Protein AF-A0A524L5R2-F1 (afdb_monomer)

pLDDT: mean 85.38, std 13.06, range [39.5, 97.31]

Solvent-accessible surface area (backbone atoms only — not comparable to full-atom values): 14788 Å² total; per-residue (Å²): 131,58,68,46,62,49,49,42,40,52,53,51,50,53,49,48,71,73,50,51,42,41,45,52,69,55,53,48,44,51,40,43,48,44,58,62,72,39,67,64,51,74,67,55,43,52,56,48,24,75,75,38,35,90,49,54,42,24,20,49,46,52,35,42,74,66,50,70,26,91,73,69,52,83,29,54,72,48,75,49,76,55,96,87,38,52,31,34,21,52,66,96,78,57,73,68,56,52,53,51,37,49,50,56,48,60,73,40,42,72,59,48,46,53,40,46,43,56,48,52,49,52,46,47,49,55,50,39,43,76,36,64,32,41,86,74,47,80,57,99,45,41,39,31,32,34,48,100,85,52,76,50,40,34,40,58,35,71,28,68,87,69,61,63,71,91,80,54,70,96,49,46,34,36,39,21,54,61,67,76,91,64,64,59,66,59,53,52,46,41,66,75,43,41,65,64,37,51,75,68,67,28,24,34,33,34,29,36,64,70,74,58,40,44,29,35,52,37,52,76,73,88,49,65,50,55,47,67,63,30,80,43,67,61,42,19,61,52,45,44,66,68,59,64,51,74,77,70,72,75,83,72,58,92,86,62,81,82,80,83,79,133

Structure (mmCIF, N/CA/C/O backbone):
data_AF-A0A524L5R2-F1
#
_entry.id   AF-A0A524L5R2-F1
#
loop_
_atom_site.group_PDB
_atom_site.id
_atom_site.type_symbol
_atom_site.label_atom_id
_atom_site.label_alt_id
_atom_site.label_comp_id
_atom_site.label_asym_id
_atom_site.label_entity_id
_atom_site.label_seq_id
_atom_site.pdbx_PDB_ins_code
_atom_site.Cartn_x
_atom_site.Cartn_y
_atom_site.Cartn_z
_atom_site.occupancy
_atom_site.B_iso_or_equiv
_atom_site.auth_seq_id
_atom_site.auth_comp_id
_atom_site.auth_asym_id
_atom_site.auth_atom_id
_atom_site.pdbx_PDB_model_num
ATOM 1 N N . MET A 1 1 ? -26.505 11.218 -2.043 1.00 67.12 1 MET A N 1
ATOM 2 C CA . MET A 1 1 ? -25.348 10.325 -1.892 1.00 67.12 1 MET A CA 1
ATOM 3 C C . MET A 1 1 ? -25.733 8.994 -2.515 1.00 67.12 1 MET A C 1
ATOM 5 O O . MET A 1 1 ? -26.755 8.458 -2.091 1.00 67.12 1 MET A O 1
ATOM 9 N N . PRO A 1 2 ? -25.013 8.544 -3.551 1.00 83.12 2 PRO A N 1
ATOM 10 C CA . PRO A 1 2 ? -25.204 7.255 -4.209 1.00 83.12 2 PRO A CA 1
ATOM 11 C C . PRO A 1 2 ? -25.188 6.073 -3.238 1.00 83.12 2 PRO A C 1
ATOM 13 O O . PRO A 1 2 ? -24.621 6.169 -2.143 1.00 83.12 2 PRO A O 1
ATOM 16 N N . GLU A 1 3 ? -25.798 4.960 -3.646 1.00 87.38 3 GLU A N 1
ATOM 17 C CA . GLU A 1 3 ? -26.006 3.794 -2.781 1.00 87.38 3 GLU A CA 1
ATOM 18 C C . GLU A 1 3 ? -24.676 3.172 -2.336 1.00 87.38 3 GLU A C 1
ATOM 20 O O . GLU A 1 3 ? -24.474 2.952 -1.143 1.00 87.38 3 GLU A O 1
ATOM 25 N N . ASN A 1 4 ? -23.706 2.998 -3.239 1.00 91.12 4 ASN A N 1
ATOM 26 C CA . ASN A 1 4 ? -22.433 2.375 -2.869 1.00 91.12 4 ASN A CA 1
ATOM 27 C C . ASN A 1 4 ? -21.571 3.290 -1.980 1.00 91.12 4 ASN A C 1
ATOM 29 O O . ASN A 1 4 ? -20.878 2.817 -1.077 1.00 91.12 4 ASN A O 1
ATOM 33 N N . ILE A 1 5 ? -21.663 4.616 -2.146 1.00 89.19 5 ILE A N 1
ATOM 34 C CA . ILE A 1 5 ? -21.015 5.573 -1.230 1.00 89.19 5 ILE A CA 1
ATOM 35 C C . ILE A 1 5 ? -21.653 5.488 0.167 1.00 89.19 5 ILE A C 1
ATOM 37 O O . ILE A 1 5 ? -20.962 5.597 1.186 1.00 89.19 5 ILE A O 1
ATOM 41 N N . LYS A 1 6 ? -22.969 5.251 0.243 1.00 89.31 6 LYS A N 1
ATOM 42 C CA . LYS A 1 6 ? -23.675 5.020 1.510 1.00 89.31 6 LYS A CA 1
ATOM 43 C C . LYS A 1 6 ? -23.236 3.719 2.173 1.00 89.31 6 LYS A C 1
ATOM 45 O O . LYS A 1 6 ? -22.962 3.740 3.370 1.00 89.31 6 LYS A O 1
ATOM 50 N N . MET A 1 7 ? -23.045 2.652 1.402 1.00 91.81 7 MET A N 1
ATOM 51 C CA . MET A 1 7 ? -22.487 1.398 1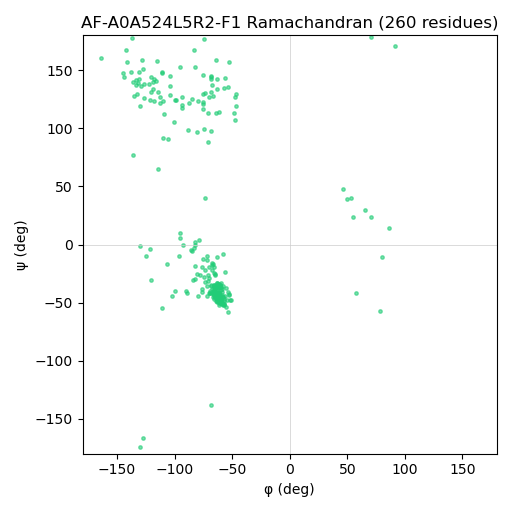.912 1.00 91.81 7 MET A CA 1
ATOM 52 C C . MET A 1 7 ? -21.068 1.573 2.468 1.00 91.81 7 MET A C 1
ATOM 54 O O . MET A 1 7 ? -20.770 1.048 3.540 1.00 91.81 7 MET A O 1
ATOM 58 N N . ILE A 1 8 ? -20.204 2.358 1.807 1.00 94.06 8 ILE A N 1
ATOM 59 C CA . ILE A 1 8 ? -18.874 2.702 2.346 1.00 94.06 8 ILE A CA 1
ATOM 60 C C . ILE A 1 8 ? -19.020 3.378 3.710 1.00 94.06 8 ILE A C 1
ATOM 62 O O . ILE A 1 8 ? -18.363 2.979 4.671 1.00 94.06 8 ILE A O 1
ATOM 66 N N . ARG A 1 9 ? -19.898 4.384 3.813 1.00 92.50 9 ARG A N 1
ATOM 67 C CA . ARG A 1 9 ? -20.154 5.085 5.076 1.00 92.50 9 ARG A CA 1
ATOM 68 C C . ARG A 1 9 ? -20.600 4.115 6.171 1.00 92.50 9 ARG A C 1
ATOM 70 O O . ARG A 1 9 ? -20.022 4.129 7.252 1.00 92.50 9 ARG A O 1
ATOM 77 N N . GLU A 1 10 ? -21.598 3.282 5.900 1.00 92.69 10 GLU A N 1
ATOM 78 C CA . GLU A 1 10 ? -22.141 2.316 6.864 1.00 92.69 10 GLU A CA 1
ATOM 79 C C . GLU A 1 10 ? -21.078 1.299 7.311 1.00 92.69 10 GLU A C 1
ATOM 81 O O . GLU A 1 10 ? -20.932 1.046 8.507 1.00 92.69 10 GLU A O 1
ATOM 86 N N . ALA A 1 11 ? -20.263 0.790 6.382 1.00 94.94 11 ALA A N 1
ATOM 87 C CA . ALA A 1 11 ? -19.172 -0.129 6.693 1.00 94.94 11 ALA A CA 1
ATOM 88 C C . ALA A 1 11 ? -18.079 0.518 7.562 1.00 94.94 11 ALA A C 1
ATOM 90 O O . ALA A 1 11 ? -17.535 -0.132 8.458 1.00 94.94 11 ALA A O 1
ATOM 91 N N . LEU A 1 12 ? -17.764 1.797 7.330 1.00 92.69 12 LEU A N 1
ATOM 92 C CA . LEU A 1 12 ? -16.818 2.542 8.162 1.00 92.69 12 LEU A CA 1
ATOM 93 C C . LEU A 1 12 ? -17.358 2.758 9.580 1.00 92.69 12 LEU A C 1
ATOM 95 O O . LEU A 1 12 ? -16.612 2.569 10.537 1.00 92.69 12 LEU A O 1
ATOM 99 N N . HIS A 1 13 ? -18.640 3.109 9.725 1.00 90.81 13 HIS A N 1
ATOM 100 C CA . HIS A 1 13 ? -19.282 3.244 11.040 1.00 90.81 13 HIS A CA 1
ATOM 101 C C . HIS A 1 13 ? -19.247 1.921 11.805 1.00 90.81 13 HIS A C 1
ATOM 103 O O . HIS A 1 13 ? -18.714 1.877 12.911 1.00 90.81 13 HIS A O 1
ATOM 109 N N . ALA A 1 14 ? -19.677 0.826 11.174 1.00 92.31 14 ALA A N 1
ATOM 110 C CA . ALA A 1 14 ? -19.655 -0.501 11.786 1.00 92.31 14 ALA A CA 1
ATOM 111 C C . ALA A 1 14 ? -18.239 -0.938 12.207 1.00 92.31 14 ALA A C 1
ATOM 113 O O . ALA A 1 14 ? -18.057 -1.547 13.262 1.00 92.31 14 ALA A O 1
ATOM 114 N N . LEU A 1 15 ? -17.216 -0.609 11.407 1.00 91.69 15 LEU A N 1
ATOM 115 C CA . LEU A 1 15 ? -15.825 -0.899 11.748 1.00 91.69 15 LEU A CA 1
ATOM 116 C C . LEU A 1 15 ? -15.376 -0.156 13.012 1.00 91.69 15 LEU A C 1
ATOM 118 O O . LEU A 1 15 ? -14.770 -0.758 13.901 1.00 91.69 15 LEU A O 1
ATOM 122 N N . ILE A 1 16 ? -15.637 1.150 13.078 1.00 87.69 16 ILE A N 1
ATOM 123 C CA . ILE A 1 16 ? -15.208 1.981 14.205 1.00 87.69 16 ILE A CA 1
ATOM 124 C C . ILE A 1 16 ? -15.987 1.620 15.474 1.00 87.69 16 ILE A C 1
ATOM 126 O O . ILE A 1 16 ? -15.370 1.476 16.528 1.00 87.69 16 ILE A O 1
ATOM 130 N N . GLU A 1 17 ? -17.296 1.385 15.375 1.00 85.88 17 GLU A N 1
ATOM 131 C CA . GLU A 1 17 ? -18.127 0.930 16.497 1.00 85.88 17 GLU A CA 1
ATOM 132 C C . GLU A 1 17 ? -17.685 -0.440 17.026 1.00 85.88 17 GLU A C 1
ATOM 134 O O . GLU A 1 17 ? -17.614 -0.641 18.238 1.00 85.88 17 GLU A O 1
ATOM 139 N N . GLY A 1 18 ? -17.340 -1.371 16.131 1.00 84.94 18 GLY A N 1
ATOM 140 C CA . GLY A 1 18 ? -16.920 -2.720 16.508 1.00 84.94 18 GLY A CA 1
ATOM 141 C C . GLY A 1 18 ? -15.512 -2.801 17.101 1.00 84.94 18 GLY A C 1
ATOM 142 O O . GLY A 1 18 ? -15.241 -3.705 17.890 1.00 84.94 18 GLY A O 1
ATOM 143 N N . ARG A 1 19 ? -14.604 -1.886 16.730 1.00 83.94 19 ARG A N 1
ATOM 144 C CA . ARG A 1 19 ? -13.207 -1.905 17.201 1.00 83.94 19 ARG A CA 1
ATOM 145 C C . ARG A 1 19 ? -12.942 -0.936 18.346 1.00 83.94 19 ARG A C 1
ATOM 147 O O . ARG A 1 19 ? -12.235 -1.327 19.264 1.00 83.94 19 ARG A O 1
ATOM 154 N N . ARG A 1 20 ? -13.516 0.278 18.328 1.00 83.25 20 ARG A N 1
ATOM 155 C CA . ARG A 1 20 ? -13.345 1.397 19.294 1.00 83.25 20 ARG A CA 1
ATOM 156 C C . ARG A 1 20 ? -11.906 1.908 19.498 1.00 83.25 20 ARG A C 1
ATOM 158 O O . ARG A 1 20 ? -11.689 3.120 19.531 1.00 83.25 20 ARG A O 1
ATOM 165 N N . ILE A 1 21 ? -10.940 0.997 19.581 1.00 89.56 21 ILE A N 1
ATOM 166 C CA . ILE A 1 21 ? -9.496 1.173 19.484 1.00 89.56 21 ILE A CA 1
ATOM 167 C C . ILE A 1 21 ? -9.008 0.304 18.318 1.00 89.56 21 ILE A C 1
ATOM 169 O O . ILE A 1 21 ? -9.236 -0.904 18.287 1.00 89.56 21 ILE A O 1
ATOM 173 N N . ILE A 1 22 ? -8.325 0.899 17.345 1.00 91.19 22 ILE A N 1
ATOM 174 C CA . ILE A 1 22 ? -7.873 0.193 16.139 1.00 91.19 22 ILE A CA 1
ATOM 175 C C . ILE A 1 22 ? -6.433 0.563 15.804 1.00 91.19 22 ILE A C 1
ATOM 177 O O . ILE A 1 22 ? -6.034 1.724 15.908 1.00 91.19 22 ILE A O 1
ATOM 181 N N . ALA A 1 23 ? -5.627 -0.414 15.386 1.00 91.31 23 ALA A N 1
ATOM 182 C CA . ALA A 1 23 ? -4.288 -0.115 14.897 1.00 91.31 23 ALA A CA 1
ATOM 183 C C . ALA A 1 23 ? -4.390 0.760 13.636 1.00 91.31 23 ALA A C 1
ATOM 185 O O . ALA A 1 23 ? -5.141 0.443 12.714 1.00 91.31 23 ALA A O 1
ATOM 186 N N . LYS A 1 24 ? -3.589 1.829 13.545 1.00 90.50 24 LYS A N 1
ATOM 187 C CA . LYS A 1 24 ? -3.601 2.761 12.401 1.00 90.50 24 LYS A CA 1
ATOM 188 C C . LYS A 1 24 ? -3.434 2.025 11.062 1.00 90.50 24 LYS A C 1
ATOM 190 O O . LYS A 1 24 ? -4.147 2.300 10.101 1.00 90.50 24 LYS A O 1
ATOM 195 N N . CYS A 1 25 ? -2.519 1.054 11.019 1.00 90.06 25 CYS A N 1
ATOM 196 C CA . CYS A 1 25 ? -2.301 0.216 9.838 1.00 90.06 25 CYS A CA 1
ATOM 197 C C . CYS A 1 25 ? -3.499 -0.691 9.515 1.00 90.06 25 CYS A C 1
ATOM 199 O O . CYS A 1 25 ? -3.837 -0.857 8.349 1.00 90.06 25 CYS A O 1
ATOM 201 N N . GLU A 1 26 ? -4.174 -1.242 10.526 1.00 92.88 26 GLU A N 1
ATOM 202 C CA . GLU A 1 26 ? -5.374 -2.055 10.320 1.00 92.88 26 GLU A CA 1
ATOM 203 C C . GLU A 1 26 ? -6.505 -1.219 9.719 1.00 92.88 26 GLU A C 1
ATOM 205 O O . GLU A 1 26 ? -7.111 -1.637 8.734 1.00 92.88 26 GLU A O 1
ATOM 210 N N . LEU A 1 27 ? -6.738 -0.021 10.261 1.00 93.44 27 LEU A N 1
ATOM 211 C CA . LEU A 1 27 ? -7.733 0.910 9.738 1.00 93.44 27 LEU A CA 1
ATOM 212 C C . LEU A 1 27 ? -7.506 1.194 8.248 1.00 93.44 27 LEU A C 1
ATOM 214 O O . LEU A 1 27 ? -8.441 1.086 7.458 1.00 93.44 27 LEU A O 1
ATOM 218 N N . LEU A 1 28 ? -6.262 1.493 7.860 1.00 94.31 28 LEU A N 1
ATOM 219 C CA . LEU A 1 28 ? -5.897 1.748 6.467 1.00 94.31 28 LEU A CA 1
ATOM 220 C C . LEU A 1 28 ? -6.294 0.579 5.554 1.00 94.31 28 LEU A C 1
ATOM 222 O O . LEU A 1 28 ? -7.015 0.777 4.579 1.00 94.31 28 LEU A O 1
ATOM 226 N N . HIS A 1 29 ? -5.869 -0.641 5.885 1.00 95.56 29 HIS A N 1
ATOM 227 C CA . HIS A 1 29 ? -6.135 -1.822 5.055 1.00 95.56 29 HIS A CA 1
ATOM 228 C C . HIS A 1 29 ? -7.625 -2.174 4.986 1.00 95.56 29 HIS A C 1
ATOM 230 O O . HIS A 1 29 ? -8.133 -2.593 3.943 1.00 95.56 29 HIS A O 1
ATOM 236 N N . ARG A 1 30 ? -8.363 -1.957 6.080 1.00 96.38 30 ARG A N 1
ATOM 237 C CA . ARG A 1 30 ? -9.816 -2.145 6.084 1.00 96.38 30 ARG A CA 1
ATOM 238 C C . ARG A 1 30 ? -10.531 -1.107 5.219 1.00 96.38 30 ARG A C 1
ATOM 240 O O . ARG A 1 30 ? -11.474 -1.475 4.528 1.00 96.38 30 ARG A O 1
ATOM 247 N N . ILE A 1 31 ? -10.056 0.138 5.165 1.00 96.00 31 ILE A N 1
ATOM 248 C CA . ILE A 1 31 ? -10.589 1.158 4.245 1.00 96.00 31 ILE A CA 1
ATOM 249 C C . ILE A 1 31 ? -10.356 0.757 2.786 1.00 96.00 31 ILE A C 1
ATOM 251 O O . ILE A 1 31 ? -11.290 0.819 1.990 1.00 96.00 31 ILE A O 1
ATOM 255 N N . TYR A 1 32 ? -9.153 0.292 2.428 1.00 97.25 32 TYR A N 1
ATOM 256 C CA . TYR A 1 32 ? -8.906 -0.230 1.078 1.00 97.25 32 TYR A CA 1
ATOM 257 C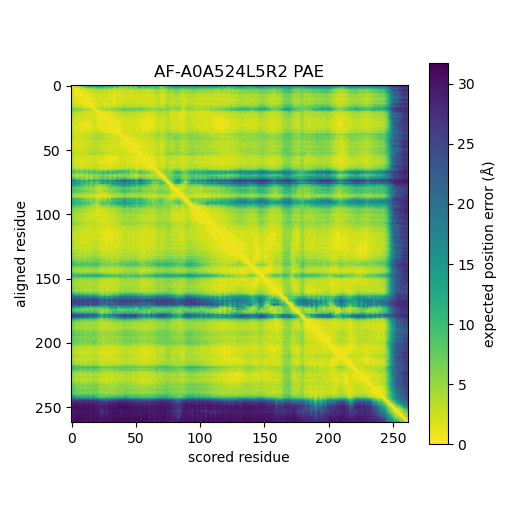 C . TYR A 1 32 ? -9.862 -1.369 0.722 1.00 97.25 32 TYR A C 1
ATOM 259 O O . TYR A 1 32 ? -10.410 -1.389 -0.380 1.00 97.25 32 TYR A O 1
ATOM 267 N N . LYS A 1 33 ? -10.089 -2.309 1.648 1.00 97.31 33 LYS A N 1
ATOM 268 C CA . LYS A 1 33 ? -11.067 -3.384 1.459 1.00 97.31 33 LYS A CA 1
ATOM 269 C C . LYS A 1 33 ? -12.482 -2.840 1.236 1.00 97.31 33 LYS A C 1
ATOM 271 O O . LYS A 1 33 ? -13.102 -3.225 0.254 1.00 97.31 33 LYS A O 1
ATOM 276 N N . ILE A 1 34 ? -12.958 -1.931 2.088 1.00 97.19 34 ILE A N 1
ATOM 277 C CA . ILE A 1 34 ? -14.300 -1.334 1.982 1.00 97.19 34 ILE A CA 1
ATOM 278 C C . ILE A 1 34 ? -14.497 -0.658 0.619 1.00 97.19 34 ILE A C 1
ATOM 280 O O . ILE A 1 34 ? -15.500 -0.898 -0.043 1.00 97.19 34 ILE A O 1
ATOM 284 N N . VAL A 1 35 ? -13.526 0.142 0.168 1.00 96.25 35 VAL A N 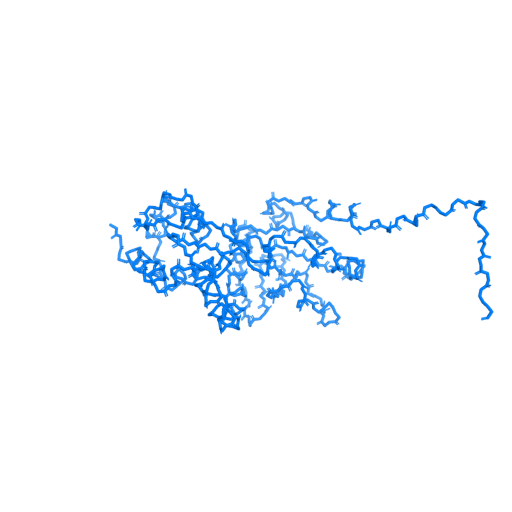1
ATOM 285 C CA . VAL A 1 35 ? -13.594 0.819 -1.139 1.00 96.25 35 VAL A CA 1
ATOM 286 C C . VAL A 1 35 ? -13.619 -0.184 -2.292 1.00 96.25 35 VAL A C 1
ATOM 288 O O . VAL A 1 35 ? -14.376 -0.010 -3.242 1.00 96.25 35 VAL A O 1
ATOM 291 N N . ARG A 1 36 ? -12.800 -1.238 -2.216 1.00 94.38 36 ARG A N 1
ATOM 292 C CA . ARG A 1 36 ? -12.744 -2.288 -3.241 1.00 94.38 36 ARG A CA 1
ATOM 293 C C . ARG A 1 36 ? -14.058 -3.061 -3.338 1.00 94.38 36 ARG A C 1
ATOM 295 O O . ARG A 1 36 ? -14.519 -3.330 -4.440 1.00 94.38 36 ARG A O 1
ATOM 302 N N . ASP A 1 37 ? -14.646 -3.402 -2.195 1.00 95.62 37 ASP A N 1
ATOM 303 C CA . ASP A 1 37 ? -15.879 -4.188 -2.119 1.00 95.62 37 ASP A CA 1
ATOM 304 C C . ASP A 1 37 ? -17.120 -3.375 -2.516 1.00 95.62 37 ASP A C 1
ATOM 306 O O . ASP A 1 37 ? -18.121 -3.957 -2.923 1.00 95.62 37 ASP A O 1
ATOM 310 N N . ALA A 1 38 ? -17.053 -2.042 -2.432 1.00 94.12 38 ALA A N 1
ATOM 311 C CA . ALA A 1 38 ? -18.151 -1.156 -2.812 1.00 94.12 38 ALA A CA 1
ATOM 312 C C . ALA A 1 38 ? -18.453 -1.160 -4.320 1.00 94.12 38 ALA A C 1
ATOM 314 O O . ALA A 1 38 ? -19.530 -0.724 -4.705 1.00 94.12 38 ALA A O 1
ATOM 315 N N . ASN A 1 39 ? -17.522 -1.639 -5.160 1.00 90.50 39 ASN A N 1
ATOM 316 C CA . ASN A 1 39 ? -17.698 -1.790 -6.610 1.00 90.50 39 ASN A CA 1
ATOM 317 C C . ASN A 1 39 ? -18.318 -0.548 -7.289 1.00 90.50 39 ASN A C 1
ATOM 319 O O . ASN A 1 39 ? -19.276 -0.657 -8.053 1.00 90.50 39 ASN A O 1
ATOM 323 N N . LEU A 1 40 ? -17.766 0.626 -6.962 1.00 93.38 40 LEU A N 1
ATOM 324 C CA . LEU A 1 40 ? -18.245 1.926 -7.434 1.00 93.38 40 LEU A CA 1
ATOM 325 C C . LEU A 1 40 ? -18.253 1.991 -8.963 1.00 93.38 40 LEU A C 1
ATOM 327 O O . LEU A 1 40 ? -17.258 1.637 -9.608 1.00 93.38 40 LEU A O 1
ATOM 331 N N . ASP A 1 41 ? -19.337 2.510 -9.534 1.00 93.75 41 ASP A N 1
ATOM 332 C CA . ASP A 1 41 ? -19.352 2.866 -10.950 1.00 93.75 41 ASP A CA 1
ATOM 333 C C . ASP A 1 41 ? -18.545 4.154 -11.226 1.00 93.75 41 ASP A C 1
ATOM 335 O O . ASP A 1 41 ? -17.989 4.783 -10.323 1.00 93.75 41 ASP A O 1
ATOM 339 N N . ALA A 1 42 ? -18.435 4.548 -12.499 1.00 93.25 42 ALA A N 1
ATOM 340 C CA . ALA A 1 42 ? -17.652 5.721 -12.889 1.00 93.25 42 ALA A CA 1
ATOM 341 C C . ALA A 1 42 ? -18.189 7.037 -12.294 1.00 93.25 42 ALA A C 1
ATOM 343 O O . ALA A 1 42 ? -17.392 7.888 -11.903 1.00 93.25 42 ALA A O 1
ATOM 344 N N . SER A 1 43 ? -19.513 7.192 -12.201 1.00 93.94 43 SER A N 1
ATOM 345 C CA . SER A 1 43 ? -20.149 8.393 -11.652 1.00 93.94 43 SER A CA 1
ATOM 346 C C . SER A 1 43 ? -19.971 8.458 -10.138 1.00 93.94 43 SER A C 1
ATOM 348 O O . SER A 1 43 ? -19.636 9.509 -9.597 1.00 93.94 43 SER A O 1
ATOM 350 N N . GLU A 1 44 ? -20.167 7.337 -9.445 1.00 94.69 44 GLU A N 1
ATOM 351 C CA . GLU A 1 44 ? -19.961 7.239 -7.999 1.00 94.69 44 GLU A CA 1
ATOM 352 C C . GLU A 1 44 ? -18.494 7.451 -7.631 1.00 94.69 44 GLU A C 1
ATOM 354 O O . GLU A 1 44 ? -18.175 8.113 -6.642 1.00 94.69 44 GLU A O 1
ATOM 359 N N . ARG A 1 45 ? -17.583 6.913 -8.447 1.00 94.06 45 ARG A N 1
ATOM 360 C CA . ARG A 1 45 ? -16.152 7.144 -8.293 1.00 94.06 45 ARG A CA 1
ATOM 361 C C . ARG A 1 45 ? -15.814 8.621 -8.438 1.00 94.06 45 ARG A C 1
ATOM 363 O O . ARG A 1 45 ? -15.113 9.136 -7.576 1.00 94.06 45 ARG A O 1
ATOM 370 N N . GLU A 1 46 ? -16.309 9.300 -9.470 1.00 94.62 46 GLU A N 1
ATOM 371 C CA . GLU A 1 46 ? -16.057 10.733 -9.673 1.00 94.62 46 GLU A CA 1
ATOM 372 C C . GLU A 1 46 ? -16.604 11.582 -8.513 1.00 94.62 46 GLU A C 1
ATOM 374 O O . GLU A 1 46 ? -15.899 12.455 -7.997 1.00 94.62 46 GLU A O 1
ATOM 379 N N . GLU A 1 47 ? -17.818 11.284 -8.035 1.00 93.94 47 GLU A N 1
ATOM 380 C CA . GLU A 1 47 ? -18.392 11.950 -6.861 1.00 93.94 47 GLU A CA 1
ATOM 381 C C . GLU A 1 47 ? -17.500 11.754 -5.630 1.00 93.94 47 GLU A C 1
ATOM 383 O O . GLU A 1 47 ? -17.125 12.728 -4.974 1.00 93.94 47 GLU A O 1
ATOM 388 N N . LEU A 1 48 ? -17.083 10.520 -5.343 1.00 93.81 48 LEU A N 1
ATOM 389 C CA . LEU A 1 48 ? -16.230 10.240 -4.194 1.00 93.81 48 LEU A CA 1
ATOM 390 C C . LEU A 1 48 ? -14.840 10.875 -4.342 1.00 93.81 48 LEU A C 1
ATOM 392 O O . LEU A 1 48 ? -14.317 11.440 -3.381 1.00 93.81 48 LEU A O 1
ATOM 396 N N . GLU A 1 49 ? -14.256 10.857 -5.541 1.00 94.94 49 GLU A N 1
ATOM 397 C CA . GLU A 1 49 ? -12.983 11.521 -5.838 1.00 94.94 49 GLU A CA 1
ATOM 398 C C . GLU A 1 49 ? -13.061 13.035 -5.601 1.00 94.94 49 GLU A C 1
ATOM 400 O O . GLU A 1 49 ? -12.090 13.624 -5.122 1.00 94.94 49 GLU A O 1
ATOM 405 N N . SER A 1 50 ? -14.209 13.673 -5.858 1.00 93.94 50 SER A N 1
ATOM 406 C CA . SER A 1 50 ? -14.413 15.098 -5.555 1.00 93.94 50 SER A CA 1
ATOM 407 C C . SER A 1 50 ? -14.373 15.401 -4.049 1.00 93.94 50 SER A C 1
ATOM 409 O O . SER A 1 50 ? -14.000 16.502 -3.640 1.00 93.94 50 SER A O 1
ATOM 411 N N . MET A 1 51 ? -14.711 14.409 -3.221 1.00 91.81 51 MET A N 1
ATOM 412 C CA . MET A 1 51 ? -14.810 14.531 -1.770 1.00 91.81 51 MET A CA 1
ATOM 413 C C . MET A 1 51 ? -13.495 14.209 -1.049 1.00 91.81 51 MET A C 1
ATOM 415 O O . MET A 1 51 ? -13.151 14.866 -0.067 1.00 91.81 51 MET A O 1
ATOM 419 N N . VAL A 1 52 ? -12.764 13.187 -1.510 1.00 93.06 52 VAL A N 1
ATOM 420 C CA . VAL A 1 52 ? -11.560 12.670 -0.825 1.00 93.06 52 VAL A CA 1
ATOM 421 C C . VAL A 1 52 ? -10.285 12.724 -1.673 1.00 93.06 52 VAL A C 1
ATOM 423 O O . VAL A 1 52 ? -9.198 12.414 -1.186 1.00 93.06 52 VAL A O 1
ATOM 426 N N . GLY A 1 53 ? -10.394 13.138 -2.934 1.00 92.94 53 GLY A N 1
ATOM 427 C CA . GLY A 1 53 ? -9.315 13.141 -3.916 1.00 92.94 53 GLY A CA 1
ATOM 428 C C . GLY A 1 53 ? -9.247 11.859 -4.755 1.00 92.94 53 GLY A C 1
ATOM 429 O O . GLY A 1 53 ? -9.875 10.848 -4.458 1.00 92.94 53 GLY A O 1
ATOM 430 N N . LYS A 1 54 ? -8.405 11.887 -5.799 1.00 91.75 54 LYS A N 1
ATOM 431 C CA . LYS A 1 54 ? -8.272 10.821 -6.819 1.00 91.75 54 LYS A CA 1
ATOM 432 C C . LYS A 1 54 ? -7.949 9.425 -6.275 1.00 91.75 54 LYS A C 1
ATOM 434 O O . LYS A 1 54 ? -8.162 8.422 -6.945 1.00 91.75 54 LYS A O 1
ATOM 439 N N . ARG A 1 55 ? -7.350 9.356 -5.087 1.00 93.31 55 ARG A N 1
ATOM 440 C CA . ARG A 1 55 ? -6.963 8.100 -4.441 1.00 93.31 55 ARG A CA 1
ATOM 441 C C . ARG A 1 55 ? -7.930 7.834 -3.309 1.00 93.31 55 ARG A C 1
ATOM 443 O O . ARG A 1 55 ? -7.696 8.279 -2.192 1.00 93.31 55 ARG A O 1
ATOM 450 N N . LEU A 1 56 ? -8.997 7.108 -3.617 1.00 95.06 56 LEU A N 1
ATOM 451 C CA . LEU A 1 56 ? -10.150 6.946 -2.735 1.00 95.06 56 LEU A CA 1
ATOM 452 C C . LEU A 1 56 ? -9.780 6.457 -1.329 1.00 95.06 56 LEU A C 1
ATOM 454 O O . LEU A 1 56 ? -10.039 7.155 -0.356 1.00 95.06 56 LEU A O 1
ATOM 458 N N . ALA A 1 57 ? -9.130 5.296 -1.201 1.00 95.88 57 ALA A N 1
ATOM 459 C CA . ALA A 1 57 ? -8.785 4.743 0.111 1.00 95.88 57 ALA A CA 1
ATOM 460 C C . ALA A 1 57 ? -7.783 5.618 0.903 1.00 95.88 57 ALA A C 1
ATOM 462 O O . ALA A 1 57 ? -8.086 5.946 2.052 1.00 95.88 57 ALA A O 1
ATOM 463 N N . PRO A 1 58 ? -6.656 6.085 0.320 1.00 95.06 58 PRO A N 1
ATOM 464 C CA . PRO A 1 58 ? -5.794 7.104 0.933 1.00 95.06 58 PRO A CA 1
ATOM 465 C C . PRO A 1 58 ? -6.530 8.376 1.364 1.00 95.06 58 PRO A C 1
ATOM 467 O O . PRO A 1 58 ? -6.302 8.890 2.456 1.00 95.06 58 PRO A O 1
ATOM 470 N N . GLY A 1 59 ? -7.427 8.877 0.517 1.00 94.50 59 GLY A N 1
ATOM 471 C CA . GLY A 1 59 ? -8.210 10.082 0.755 1.00 94.50 59 GLY A CA 1
ATOM 472 C C . GLY A 1 59 ? -9.186 9.923 1.914 1.00 94.50 59 GLY A C 1
ATOM 473 O O . GLY A 1 59 ? -9.221 10.766 2.807 1.00 94.50 59 GLY A O 1
ATOM 474 N N . ILE A 1 60 ? -9.934 8.815 1.943 1.00 94.25 60 ILE A N 1
ATOM 475 C CA . ILE A 1 60 ? -10.830 8.460 3.051 1.00 94.25 60 ILE A CA 1
ATOM 476 C C . ILE A 1 60 ? -10.025 8.324 4.340 1.00 94.25 60 ILE A C 1
ATOM 478 O O . ILE A 1 60 ? -10.408 8.888 5.361 1.00 94.25 60 ILE A O 1
ATOM 482 N N . PHE A 1 61 ? -8.892 7.621 4.295 1.00 92.88 61 PHE A N 1
ATOM 483 C CA . PHE A 1 61 ? -8.017 7.470 5.450 1.00 92.88 61 PHE A CA 1
ATOM 484 C C . PHE A 1 61 ? -7.537 8.827 5.976 1.00 92.88 61 PHE A C 1
ATOM 486 O O . PHE A 1 61 ? -7.731 9.128 7.150 1.00 92.88 61 PHE A O 1
ATOM 493 N N . ALA A 1 62 ? -6.985 9.683 5.113 1.00 91.12 62 ALA A N 1
ATOM 494 C CA . ALA A 1 62 ? -6.545 11.024 5.489 1.00 91.12 62 ALA A CA 1
ATOM 495 C C . ALA A 1 62 ? -7.698 11.880 6.040 1.00 91.12 62 ALA A C 1
ATOM 497 O O . ALA A 1 62 ? -7.519 12.594 7.026 1.00 91.12 62 ALA A O 1
ATOM 498 N N . ASN A 1 63 ? -8.892 11.775 5.449 1.00 90.31 63 ASN A N 1
ATOM 499 C CA . ASN A 1 63 ? -10.080 12.469 5.927 1.00 90.31 63 ASN A CA 1
ATOM 500 C C . ASN A 1 63 ? -10.497 12.002 7.333 1.00 90.31 63 ASN A C 1
ATOM 502 O O . ASN A 1 63 ? -10.756 12.842 8.191 1.00 90.31 63 ASN A O 1
ATOM 506 N N . ILE A 1 64 ? -10.504 10.695 7.600 1.00 88.81 64 ILE A N 1
ATOM 507 C CA . ILE A 1 64 ? -10.792 10.147 8.934 1.00 88.81 64 ILE A CA 1
ATOM 508 C C . ILE A 1 64 ? -9.751 10.633 9.947 1.00 88.81 64 ILE A C 1
ATOM 510 O O . ILE A 1 64 ? -10.111 11.136 11.010 1.00 88.81 64 ILE A O 1
ATOM 514 N N . MET A 1 65 ? -8.468 10.553 9.591 1.00 86.44 65 MET A N 1
ATOM 515 C CA . MET A 1 65 ? -7.359 10.965 10.457 1.00 86.44 65 MET A CA 1
ATOM 516 C C . MET A 1 65 ? -7.302 12.482 10.709 1.00 86.44 65 MET A C 1
ATOM 518 O O . MET A 1 65 ? -6.622 12.916 11.632 1.00 86.44 65 MET A O 1
ATOM 522 N N . SER A 1 66 ? -8.003 13.297 9.912 1.00 83.62 66 SER A N 1
ATOM 523 C CA . SER A 1 66 ? -8.060 14.755 10.095 1.00 83.62 66 SER A CA 1
ATOM 524 C C . SER A 1 66 ? -8.953 15.204 11.259 1.00 83.62 66 SER A C 1
ATOM 526 O O . SER A 1 66 ? -8.926 16.376 11.629 1.00 83.62 66 SER A O 1
ATOM 528 N N . GLY A 1 67 ? -9.776 14.305 11.811 1.00 73.00 67 GLY A N 1
ATOM 529 C CA . GLY A 1 67 ? -10.748 14.616 12.866 1.00 73.00 67 GLY A CA 1
ATOM 530 C C . GLY A 1 67 ? -12.052 15.263 12.374 1.00 73.00 67 GLY A C 1
ATOM 531 O O . GLY A 1 67 ? -13.018 15.314 13.130 1.00 73.00 67 GLY A O 1
ATOM 532 N N . ALA A 1 68 ? -12.129 15.694 11.109 1.00 70.44 68 ALA A N 1
ATOM 533 C CA . ALA A 1 68 ? -13.327 16.261 10.482 1.00 70.44 68 ALA A CA 1
ATOM 534 C C . ALA A 1 68 ? -13.832 15.353 9.347 1.00 70.44 68 ALA A C 1
ATOM 536 O O . ALA A 1 68 ? -13.789 15.702 8.162 1.00 70.44 68 ALA A O 1
ATOM 537 N N . SER A 1 69 ? -14.272 14.141 9.704 1.00 78.94 69 SER A N 1
ATOM 538 C CA . SER A 1 69 ? -14.659 13.156 8.697 1.00 78.94 69 SER A CA 1
ATOM 539 C C . SER A 1 69 ? -15.955 13.537 7.978 1.00 78.94 69 SER A C 1
ATOM 541 O O . SER A 1 69 ? -17.000 13.710 8.605 1.00 78.94 69 SER A O 1
ATOM 543 N N . ILE A 1 70 ? -15.919 13.559 6.644 1.00 79.75 70 ILE A N 1
ATOM 544 C CA . ILE A 1 70 ? -17.106 13.794 5.802 1.00 79.75 70 ILE A CA 1
ATOM 545 C C . ILE A 1 70 ? -18.129 12.655 5.892 1.00 79.75 70 ILE A C 1
ATOM 547 O O . ILE A 1 70 ? -19.292 12.829 5.540 1.00 79.75 70 ILE A O 1
ATOM 551 N N . PHE A 1 71 ? -17.715 11.492 6.401 1.00 82.12 71 PHE A N 1
ATOM 552 C CA . PHE A 1 71 ? -18.590 10.345 6.642 1.00 82.12 71 PHE A CA 1
ATOM 553 C C . PHE A 1 71 ? -19.360 10.462 7.966 1.00 82.12 71 PHE A C 1
ATOM 555 O O . PHE A 1 71 ? -20.140 9.569 8.318 1.00 82.12 71 PHE A O 1
ATOM 562 N N . GLY A 1 72 ? -19.180 11.568 8.699 1.00 75.38 72 GLY A N 1
ATOM 563 C CA . GLY A 1 72 ? -19.835 11.812 9.981 1.00 75.38 72 GLY A CA 1
ATOM 564 C C . GLY A 1 72 ? -19.391 10.828 11.060 1.00 75.38 72 GLY A C 1
ATOM 565 O O . GLY A 1 72 ? -20.190 10.473 11.916 1.00 75.38 72 GLY A O 1
ATOM 566 N N . LEU A 1 73 ? -18.155 10.334 10.974 1.00 75.50 73 LEU A N 1
ATOM 567 C CA . LEU A 1 73 ? -17.551 9.504 12.012 1.00 75.50 73 LEU A CA 1
ATOM 568 C C . LEU A 1 73 ? -17.150 10.419 13.173 1.00 75.50 73 LEU A C 1
ATOM 570 O O . LEU A 1 73 ? -16.368 11.352 12.971 1.00 75.50 73 LEU A O 1
ATOM 574 N N . HIS A 1 74 ? -17.685 10.169 14.371 1.00 64.88 74 HIS A N 1
ATOM 575 C CA . HIS A 1 74 ? -17.183 10.802 15.590 1.00 64.88 74 HIS A CA 1
ATOM 576 C C . HIS A 1 74 ? -15.739 10.320 15.786 1.00 64.88 74 HIS A C 1
ATOM 578 O O . HIS A 1 74 ? -15.484 9.121 15.867 1.00 64.88 74 HIS A O 1
ATOM 584 N N . GLY A 1 75 ? -14.803 11.263 15.648 1.00 59.59 75 GLY A N 1
ATOM 585 C CA . GLY A 1 75 ? -13.443 10.996 15.185 1.00 59.59 75 GLY A CA 1
ATOM 586 C C . GLY A 1 75 ? -12.617 10.110 16.107 1.00 59.59 75 GLY A C 1
ATOM 587 O O . GLY A 1 75 ? -12.871 10.010 17.297 1.00 59.59 75 GLY A O 1
ATOM 588 N N . LEU A 1 76 ? -11.578 9.500 15.548 1.00 64.81 76 LEU A N 1
ATOM 589 C CA . LEU A 1 76 ? -10.475 8.955 16.331 1.00 64.81 76 LEU A CA 1
ATOM 590 C C . LEU A 1 76 ? -9.734 10.158 16.942 1.00 64.81 76 LEU A C 1
ATOM 592 O O . LEU A 1 76 ? -9.007 10.861 16.245 1.00 64.81 76 LEU A O 1
ATOM 596 N N . VAL A 1 77 ? -10.038 10.471 18.203 1.00 63.09 77 VAL A N 1
ATOM 597 C CA . VAL A 1 77 ? -9.682 11.735 18.874 1.00 63.09 77 VAL A CA 1
ATOM 598 C C . VAL A 1 77 ? -8.240 11.731 19.373 1.00 63.09 77 VAL A C 1
ATOM 600 O O . VAL A 1 77 ? -7.625 12.788 19.519 1.00 63.09 77 VAL A O 1
ATOM 603 N N . SER A 1 78 ? -7.676 10.553 19.628 1.00 72.94 78 SER A N 1
ATOM 604 C CA . SER A 1 78 ? -6.315 10.425 20.133 1.00 72.94 78 SER A CA 1
ATOM 605 C C . SER A 1 78 ? -5.580 9.235 19.534 1.00 72.94 78 SER A C 1
ATOM 607 O O . SER A 1 78 ? -6.164 8.353 18.902 1.00 72.94 78 SER A O 1
ATOM 609 N N . SER A 1 79 ? -4.266 9.230 19.747 1.00 82.94 79 SER A N 1
ATOM 610 C CA . SER A 1 79 ? -3.395 8.135 19.358 1.00 82.94 79 SER A CA 1
ATOM 611 C C . SER A 1 79 ? -2.455 7.757 20.490 1.00 82.94 79 SER A C 1
ATOM 613 O O . SER A 1 79 ? -1.898 8.642 21.139 1.00 82.94 79 SER A O 1
ATOM 615 N N . THR A 1 80 ? -2.205 6.461 20.644 1.00 84.06 80 THR A N 1
ATOM 616 C CA . THR A 1 80 ? -1.234 5.919 21.601 1.00 84.06 80 THR A CA 1
ATOM 617 C C . THR A 1 80 ? -0.323 4.928 20.893 1.00 84.06 80 THR A C 1
ATOM 619 O O . THR A 1 80 ? -0.777 4.167 20.038 1.00 84.06 80 THR A O 1
ATOM 622 N N . THR A 1 81 ? 0.958 4.909 21.258 1.00 83.69 81 THR A N 1
ATOM 623 C CA . THR A 1 81 ? 1.898 3.894 20.778 1.00 83.69 81 THR A CA 1
ATOM 624 C C . THR A 1 81 ? 1.968 2.739 21.772 1.00 83.69 81 THR A C 1
ATOM 626 O O . THR A 1 81 ? 2.363 2.928 22.920 1.00 83.69 81 THR A O 1
ATOM 629 N N . LEU A 1 82 ? 1.631 1.533 21.317 1.00 81.06 82 LEU A N 1
ATOM 630 C CA . LEU A 1 82 ? 1.743 0.289 22.078 1.00 81.06 82 LEU A CA 1
ATOM 631 C C . LEU A 1 82 ? 2.553 -0.725 21.262 1.00 81.06 82 LEU A C 1
ATOM 633 O O . LEU A 1 82 ? 2.254 -0.972 20.095 1.00 81.06 82 LEU A O 1
ATOM 637 N N . HIS A 1 83 ? 3.615 -1.282 21.854 1.00 80.81 83 HIS A N 1
ATOM 638 C CA . HIS A 1 83 ? 4.530 -2.234 21.200 1.00 80.81 83 HIS A CA 1
ATOM 639 C C . HIS A 1 83 ? 5.059 -1.771 19.825 1.00 80.81 83 HIS A C 1
ATOM 641 O O . HIS A 1 83 ? 5.170 -2.562 18.886 1.00 80.81 83 HIS A O 1
ATOM 647 N N . GLY A 1 84 ? 5.369 -0.475 19.694 1.00 77.00 84 GLY A N 1
ATOM 648 C CA . GLY A 1 84 ? 5.856 0.116 18.439 1.00 77.00 84 GLY A CA 1
ATOM 649 C C . GLY A 1 84 ? 4.790 0.209 17.342 1.00 77.00 84 GLY A C 1
ATOM 650 O O . GLY A 1 84 ? 5.122 0.194 16.158 1.00 77.00 84 GLY A O 1
ATOM 651 N N . ARG A 1 85 ? 3.507 0.228 17.721 1.00 83.62 85 ARG A N 1
ATOM 652 C CA . ARG A 1 85 ? 2.375 0.437 16.816 1.00 83.62 85 ARG A CA 1
ATOM 653 C C . ARG A 1 85 ? 1.507 1.574 17.314 1.00 83.62 85 ARG A C 1
ATOM 655 O O . ARG A 1 85 ? 1.176 1.629 18.493 1.00 83.62 85 ARG A O 1
ATOM 662 N N . ILE A 1 86 ? 1.063 2.413 16.387 1.00 87.75 86 ILE A N 1
ATOM 663 C CA . ILE A 1 86 ? 0.071 3.449 16.664 1.00 87.75 86 ILE A CA 1
ATOM 664 C C . ILE A 1 86 ? -1.320 2.818 16.684 1.00 87.75 86 ILE A C 1
ATOM 666 O O . ILE A 1 86 ? -1.766 2.256 15.677 1.00 87.75 86 ILE A O 1
ATOM 670 N N . PHE A 1 87 ? -2.023 2.987 17.794 1.00 89.06 87 PHE A N 1
ATOM 671 C CA . PHE A 1 87 ? -3.453 2.744 17.926 1.00 89.06 87 PHE A CA 1
ATOM 672 C C . PHE A 1 87 ? -4.207 4.070 17.953 1.00 89.06 87 PHE A C 1
ATOM 674 O O . PHE A 1 87 ? -3.699 5.072 18.450 1.00 89.06 87 PHE A O 1
ATOM 681 N N . GLN A 1 88 ? -5.400 4.057 17.373 1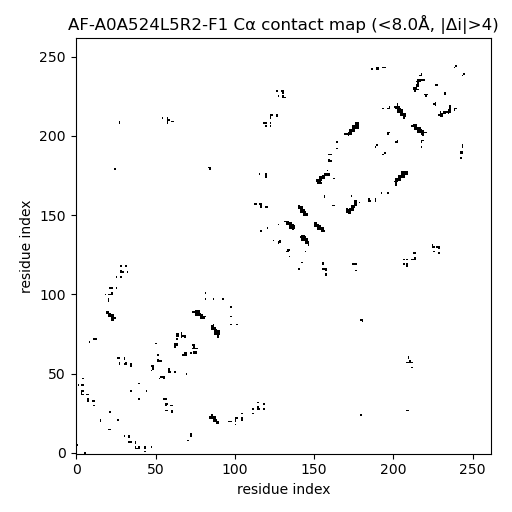.00 87.75 88 GLN A N 1
ATOM 682 C CA . GLN A 1 88 ? -6.316 5.183 17.257 1.00 87.75 88 GLN A CA 1
ATOM 683 C C . GLN A 1 88 ? -7.587 4.862 18.033 1.00 87.75 88 GLN A C 1
ATOM 685 O O . GLN A 1 88 ? -8.061 3.726 17.968 1.00 87.75 88 GLN A O 1
ATOM 690 N N . ASN A 1 89 ? -8.149 5.842 18.733 1.00 82.69 89 ASN A N 1
ATOM 691 C CA . ASN A 1 89 ? -9.291 5.628 19.614 1.00 82.69 89 ASN A CA 1
ATOM 692 C C . ASN A 1 89 ? -10.254 6.821 19.631 1.00 82.69 89 ASN A C 1
ATOM 694 O O . ASN A 1 89 ? -9.835 7.967 19.494 1.00 82.69 89 ASN A O 1
ATOM 698 N N . VAL A 1 90 ? -11.548 6.535 19.798 1.00 73.19 90 VAL A N 1
ATOM 699 C CA . VAL A 1 90 ? -12.632 7.541 19.747 1.00 73.19 90 VAL A CA 1
ATOM 700 C C . VAL A 1 90 ? -12.819 8.294 21.073 1.00 73.19 90 VAL A C 1
ATOM 702 O O . VAL A 1 90 ? -13.176 9.461 21.077 1.00 73.19 90 VAL A O 1
ATOM 705 N N . ASP A 1 91 ? -12.512 7.657 22.202 1.00 74.38 91 ASP A N 1
ATOM 706 C CA . ASP A 1 91 ? -12.721 8.186 23.557 1.00 74.38 91 ASP A CA 1
ATOM 707 C C . ASP A 1 91 ? -11.507 7.892 24.441 1.00 74.38 91 ASP A C 1
ATOM 709 O O . ASP A 1 91 ? -10.574 7.222 24.016 1.00 74.38 91 ASP A O 1
ATOM 713 N N . SER A 1 92 ? -11.508 8.343 25.694 1.00 76.81 92 SER A N 1
ATOM 714 C CA . SER A 1 92 ? -10.496 7.910 26.666 1.00 76.81 92 SER A CA 1
ATOM 715 C C . SER A 1 92 ? -10.674 6.428 27.017 1.00 76.81 92 SER A C 1
ATOM 717 O O . SER A 1 92 ? -11.776 6.010 27.361 1.00 76.81 92 SER A O 1
ATOM 719 N N . TYR A 1 93 ? -9.586 5.656 26.965 1.00 82.12 93 TYR A N 1
ATOM 720 C CA . TYR A 1 93 ? -9.571 4.219 27.258 1.00 82.12 93 TYR A CA 1
ATOM 721 C C . TYR A 1 93 ? -8.496 3.859 28.282 1.00 82.12 93 TYR A C 1
ATOM 723 O O . TYR A 1 93 ? -7.525 4.595 28.480 1.00 82.12 93 TYR A O 1
ATOM 731 N N . THR A 1 94 ? -8.681 2.713 28.928 1.00 85.50 94 THR A N 1
ATOM 732 C CA . THR A 1 94 ? -7.748 2.139 29.896 1.00 85.50 94 THR A CA 1
ATOM 733 C C . THR A 1 94 ? -6.637 1.351 29.201 1.00 85.50 94 THR A C 1
ATOM 735 O O . THR A 1 94 ? -6.723 1.020 28.020 1.00 85.50 94 THR A O 1
ATOM 738 N N . GLN A 1 95 ? -5.582 1.005 29.941 1.00 83.75 95 GLN A N 1
ATOM 739 C CA . GLN A 1 95 ? -4.516 0.143 29.423 1.00 83.75 95 GLN A CA 1
ATOM 740 C C . GLN A 1 95 ? -5.029 -1.255 29.025 1.00 83.75 95 GLN A C 1
ATOM 742 O O . GLN A 1 95 ? -4.558 -1.814 28.038 1.00 83.75 95 GLN A O 1
ATOM 747 N N . GLU A 1 96 ? -6.009 -1.798 29.749 1.00 87.62 96 GLU A N 1
ATOM 748 C CA . GLU A 1 96 ? -6.612 -3.107 29.460 1.00 87.62 96 GLU A CA 1
ATOM 749 C C . GLU A 1 96 ? -7.375 -3.112 28.124 1.00 87.62 96 GLU A C 1
ATOM 751 O O . GLU A 1 96 ? -7.318 -4.087 27.368 1.00 87.62 96 GLU A O 1
ATOM 756 N N . ASP A 1 97 ? -8.010 -1.991 27.771 1.00 89.69 97 ASP A N 1
ATOM 757 C CA . ASP A 1 97 ? -8.664 -1.831 26.470 1.00 89.69 97 ASP A CA 1
ATOM 758 C C . ASP A 1 97 ? -7.640 -1.861 25.323 1.00 89.69 97 ASP A C 1
ATOM 760 O O . ASP A 1 97 ? -7.871 -2.492 24.289 1.00 89.69 97 ASP A O 1
ATOM 764 N N . TYR A 1 98 ? -6.477 -1.223 25.505 1.00 88.06 98 TYR A N 1
ATOM 765 C CA . TYR A 1 98 ? -5.400 -1.249 24.511 1.00 88.06 98 TYR A CA 1
ATOM 766 C C . TYR A 1 98 ? -4.774 -2.639 24.355 1.00 88.06 98 TYR A C 1
ATOM 768 O O . TYR A 1 98 ? -4.483 -3.041 23.230 1.00 88.06 98 TYR A O 1
ATOM 776 N N . GLU A 1 99 ? -4.602 -3.391 25.445 1.00 88.94 99 GLU A N 1
ATOM 777 C CA . GLU A 1 99 ? -4.154 -4.792 25.391 1.00 88.94 99 GLU A CA 1
ATOM 778 C C . GLU A 1 99 ? -5.172 -5.671 24.650 1.00 88.94 99 GLU A C 1
ATOM 780 O O . GLU A 1 99 ? -4.812 -6.474 23.787 1.00 88.94 99 GLU A O 1
ATOM 785 N N . THR A 1 100 ? -6.466 -5.468 24.909 1.00 90.88 100 THR A N 1
ATOM 786 C CA . THR A 1 100 ? -7.542 -6.155 24.181 1.00 90.88 100 THR A CA 1
ATOM 787 C C . THR A 1 100 ? -7.483 -5.838 22.687 1.00 90.88 100 THR A C 1
ATOM 789 O O . THR A 1 100 ? -7.483 -6.751 21.859 1.00 90.88 100 THR A O 1
ATOM 792 N N . ALA A 1 101 ? -7.358 -4.561 22.323 1.00 91.75 101 ALA A N 1
ATOM 793 C CA . ALA A 1 101 ? -7.232 -4.132 20.932 1.00 91.75 101 ALA A CA 1
ATOM 794 C C . ALA A 1 101 ? -5.962 -4.680 20.261 1.00 91.75 101 ALA A C 1
ATOM 796 O O . ALA A 1 101 ? -5.989 -5.067 19.090 1.00 91.75 101 ALA A O 1
ATOM 797 N N . TYR A 1 102 ? -4.854 -4.763 21.000 1.00 91.62 102 TYR A N 1
ATOM 798 C CA . TYR A 1 102 ? -3.616 -5.365 20.520 1.00 91.62 102 TYR A CA 1
ATOM 799 C C . TYR A 1 102 ? -3.781 -6.863 20.244 1.00 91.62 102 TYR A C 1
ATOM 801 O O . TYR A 1 102 ? -3.379 -7.328 19.177 1.00 91.62 102 TYR A O 1
ATOM 809 N N . ASN A 1 103 ? -4.438 -7.609 21.134 1.00 92.12 103 ASN A N 1
ATOM 810 C CA . ASN A 1 103 ? -4.727 -9.029 20.919 1.00 92.12 103 ASN A CA 1
ATOM 811 C C . ASN A 1 103 ? -5.636 -9.246 19.701 1.00 92.12 103 ASN A C 1
ATOM 813 O O . ASN A 1 103 ? -5.307 -10.044 18.826 1.00 92.12 103 ASN A O 1
ATOM 817 N N . GLN A 1 104 ? -6.701 -8.454 19.552 1.00 92.25 104 GLN A N 1
ATOM 818 C CA . GLN A 1 104 ? -7.554 -8.530 18.361 1.00 92.25 104 GLN A CA 1
ATOM 819 C C . GLN A 1 104 ? -6.798 -8.188 17.063 1.00 92.25 104 GLN A C 1
ATOM 821 O O . GLN A 1 104 ? -7.098 -8.725 15.989 1.00 92.25 104 GLN A O 1
ATOM 826 N N . PHE A 1 105 ? -5.831 -7.268 17.128 1.00 92.25 105 PHE A N 1
ATOM 827 C CA . PHE A 1 105 ? -4.937 -6.970 16.012 1.00 92.25 105 PHE A CA 1
ATOM 828 C C . PHE A 1 105 ? -4.038 -8.175 15.681 1.00 92.25 105 PHE A C 1
ATOM 830 O O . PHE A 1 105 ? -3.869 -8.509 14.504 1.00 92.25 105 PHE A O 1
ATOM 837 N N . LEU A 1 106 ? -3.485 -8.854 16.694 1.00 92.19 106 LEU A N 1
ATOM 838 C CA . LEU A 1 106 ? -2.690 -10.072 16.505 1.00 92.19 106 LEU A CA 1
ATOM 839 C C . LEU A 1 106 ? -3.510 -11.193 15.859 1.00 92.19 106 LEU A C 1
ATOM 841 O O . LEU A 1 106 ? -3.019 -11.821 14.919 1.00 92.19 106 LEU A O 1
ATOM 845 N N . ASP A 1 107 ? -4.760 -11.376 16.281 1.00 94.31 107 ASP A N 1
ATOM 846 C CA . ASP A 1 107 ? -5.682 -12.355 15.692 1.00 94.31 107 ASP A CA 1
ATOM 847 C C . ASP A 1 107 ? -5.985 -12.041 14.218 1.00 94.31 107 ASP A C 1
ATOM 849 O O . ASP A 1 107 ? -6.109 -12.935 13.380 1.00 94.31 107 ASP A O 1
ATOM 853 N N . SER A 1 108 ? -6.020 -10.753 13.865 1.00 92.88 108 SER A N 1
ATOM 854 C CA . SER A 1 108 ? -6.269 -10.282 12.495 1.00 92.88 108 SER A CA 1
ATOM 855 C C . SER A 1 108 ? -5.008 -10.288 11.614 1.00 92.88 108 SER A C 1
ATOM 857 O O . SER A 1 108 ? -5.070 -9.961 10.429 1.00 92.88 108 SER A O 1
ATOM 859 N N . LYS A 1 109 ? -3.833 -10.649 12.146 1.00 90.06 109 LYS A N 1
ATOM 860 C CA . LYS A 1 109 ? -2.540 -10.434 11.476 1.00 90.06 109 LYS A CA 1
ATOM 861 C C . LYS A 1 109 ? -2.424 -11.139 10.125 1.00 90.06 109 LYS A C 1
ATOM 863 O O . LYS A 1 109 ? -1.952 -10.533 9.166 1.00 90.06 109 LYS A O 1
ATOM 868 N N . GLU A 1 110 ? -2.843 -12.397 10.021 1.00 91.56 110 GLU A N 1
ATOM 869 C CA . GLU A 1 110 ? -2.737 -13.150 8.762 1.00 91.56 110 GLU A CA 1
ATOM 870 C C . GLU A 1 110 ? -3.758 -12.689 7.710 1.00 91.56 110 GLU A C 1
ATOM 872 O O . GLU A 1 110 ? -3.447 -12.674 6.517 1.00 91.56 110 GLU A O 1
ATOM 877 N N . GLU A 1 111 ? -4.943 -12.238 8.134 1.00 94.88 111 GLU A N 1
ATOM 878 C CA . GLU A 1 111 ? -5.897 -11.537 7.263 1.00 94.88 111 GLU A CA 1
ATOM 879 C C . GLU A 1 111 ? -5.266 -10.241 6.734 1.00 94.88 111 GLU A C 1
ATOM 881 O O . GLU A 1 111 ? -5.190 -10.030 5.522 1.00 94.88 111 GLU A O 1
ATOM 886 N N . LEU A 1 112 ? -4.731 -9.411 7.632 1.00 92.50 112 LEU A N 1
ATOM 887 C CA . LEU A 1 112 ? -4.125 -8.129 7.287 1.00 92.50 112 LEU A CA 1
ATOM 888 C C . LEU A 1 112 ? -2.946 -8.283 6.331 1.00 92.50 112 LEU A C 1
ATOM 890 O O . LEU A 1 112 ? -2.801 -7.485 5.412 1.00 92.50 112 LEU A O 1
ATOM 894 N N . ARG A 1 113 ? -2.136 -9.338 6.462 1.00 91.38 113 ARG A N 1
ATOM 895 C CA . ARG A 1 113 ? -1.061 -9.625 5.497 1.00 91.38 113 ARG A CA 1
ATOM 896 C C . ARG A 1 113 ? -1.582 -9.868 4.085 1.00 91.38 113 ARG A C 1
ATOM 898 O O . ARG A 1 113 ? -0.917 -9.470 3.129 1.00 91.38 113 ARG A O 1
ATOM 905 N N . LYS A 1 114 ? -2.744 -10.511 3.939 1.00 93.50 114 LYS A N 1
ATOM 906 C CA . LYS A 1 114 ? -3.388 -10.700 2.631 1.00 93.50 114 LYS A CA 1
ATOM 907 C C . LYS A 1 114 ? -3.925 -9.372 2.100 1.00 93.50 114 LYS A C 1
ATOM 909 O O . LYS A 1 114 ? -3.712 -9.080 0.926 1.00 93.50 114 LYS A O 1
ATOM 914 N N . LEU A 1 115 ? -4.539 -8.553 2.960 1.00 95.06 115 LEU A N 1
ATOM 915 C CA . LEU A 1 115 ? -5.014 -7.216 2.586 1.00 95.06 115 LEU A CA 1
ATOM 916 C C . LEU A 1 115 ? -3.869 -6.308 2.131 1.00 95.06 115 LEU A C 1
ATOM 918 O O . LEU A 1 115 ? -3.965 -5.723 1.064 1.00 95.06 115 LEU A O 1
ATOM 922 N N . VAL A 1 116 ? -2.737 -6.295 2.840 1.00 93.75 116 VAL A N 1
ATOM 923 C CA . VAL A 1 116 ? -1.534 -5.548 2.434 1.00 93.75 116 VAL A CA 1
ATOM 924 C C . VAL A 1 116 ? -1.131 -5.885 0.998 1.00 93.75 116 VAL A C 1
ATOM 926 O O . VAL A 1 116 ? -0.884 -4.982 0.207 1.00 93.75 116 VAL A O 1
ATOM 929 N N . ILE A 1 117 ? -1.071 -7.173 0.641 1.00 93.88 117 ILE A N 1
ATOM 930 C CA . ILE A 1 117 ? -0.721 -7.589 -0.725 1.00 93.88 117 ILE A CA 1
ATOM 931 C C . ILE A 1 117 ? -1.751 -7.046 -1.714 1.00 93.88 117 ILE A C 1
ATOM 933 O O . ILE A 1 117 ? -1.377 -6.462 -2.725 1.00 93.88 117 ILE A O 1
ATOM 937 N N . LEU A 1 118 ? -3.037 -7.206 -1.417 1.00 95.19 118 LEU A N 1
ATOM 938 C CA . LEU A 1 118 ? -4.124 -6.715 -2.257 1.00 95.19 118 LEU A CA 1
ATOM 939 C C . LEU A 1 118 ? -4.111 -5.185 -2.429 1.00 95.19 118 LEU A C 1
ATOM 941 O O . LEU A 1 118 ? -4.461 -4.696 -3.499 1.00 95.19 118 LEU A O 1
ATOM 945 N N . ASP A 1 119 ? -3.696 -4.430 -1.417 1.00 95.44 119 ASP A N 1
ATOM 946 C CA . ASP A 1 119 ? -3.612 -2.965 -1.462 1.00 95.44 119 ASP A CA 1
ATOM 947 C C . ASP A 1 119 ? -2.403 -2.499 -2.272 1.00 95.44 119 ASP A C 1
ATOM 949 O O . ASP A 1 119 ? -2.506 -1.582 -3.087 1.00 95.44 119 ASP A O 1
ATOM 953 N N . LEU A 1 120 ? -1.264 -3.180 -2.112 1.00 95.31 120 LEU A N 1
ATOM 954 C CA . LEU A 1 120 ? -0.069 -2.951 -2.925 1.00 95.31 120 LEU A CA 1
ATOM 955 C C . LEU A 1 120 ? -0.354 -3.163 -4.408 1.00 95.31 120 LEU A C 1
ATOM 957 O O . LEU A 1 120 ? 0.099 -2.375 -5.231 1.00 95.31 120 LEU A O 1
ATOM 961 N N . LYS A 1 121 ? -1.130 -4.197 -4.742 1.00 95.06 121 LYS A N 1
ATOM 962 C CA . LYS A 1 121 ? -1.569 -4.469 -6.114 1.00 95.06 121 LYS A CA 1
ATOM 963 C C . LYS A 1 121 ? -2.401 -3.327 -6.682 1.00 95.06 121 LYS A C 1
ATOM 965 O O . LYS A 1 121 ? -2.115 -2.878 -7.786 1.00 95.06 121 LYS A O 1
ATOM 970 N N . THR A 1 122 ? -3.375 -2.831 -5.918 1.00 94.19 122 THR A N 1
ATOM 971 C CA . THR A 1 122 ? -4.205 -1.687 -6.320 1.00 94.19 122 THR A CA 1
ATOM 972 C C . THR A 1 122 ? -3.348 -0.450 -6.586 1.00 94.19 122 THR A C 1
ATOM 974 O O . THR A 1 122 ? -3.424 0.123 -7.669 1.00 94.19 122 THR A O 1
ATOM 977 N N . VAL A 1 123 ? -2.468 -0.082 -5.649 1.00 95.62 123 VAL A N 1
ATOM 978 C CA . VAL A 1 123 ? -1.601 1.097 -5.808 1.00 95.62 123 VAL A CA 1
ATOM 979 C C . VAL A 1 123 ? -0.620 0.931 -6.974 1.00 95.62 123 VAL A C 1
ATOM 981 O O . VAL A 1 123 ? -0.363 1.888 -7.702 1.00 95.62 123 VAL A O 1
ATOM 984 N N . LEU A 1 124 ? -0.090 -0.276 -7.186 1.00 95.88 124 LEU A N 1
ATOM 985 C CA . LEU A 1 124 ? 0.793 -0.574 -8.312 1.00 95.88 124 LEU A CA 1
ATOM 986 C C . LEU A 1 124 ? 0.065 -0.495 -9.656 1.00 95.88 124 LEU A C 1
ATOM 988 O O . LEU A 1 124 ? 0.623 0.046 -10.606 1.00 95.88 124 LEU A O 1
ATOM 992 N N . ALA A 1 125 ? -1.165 -1.002 -9.740 1.00 95.25 125 ALA A N 1
ATOM 993 C CA . ALA A 1 125 ? -1.966 -0.930 -10.956 1.00 95.25 125 ALA A CA 1
ATOM 994 C C . ALA A 1 125 ? -2.263 0.524 -11.345 1.00 95.25 125 ALA A C 1
ATOM 996 O O . ALA A 1 125 ? -2.044 0.894 -12.500 1.00 95.25 125 ALA A O 1
ATOM 997 N N . ASP A 1 126 ? -2.661 1.364 -10.385 1.00 94.25 126 ASP A N 1
ATOM 998 C CA . ASP A 1 126 ? -2.878 2.797 -10.614 1.00 94.25 126 ASP A CA 1
ATOM 999 C C . ASP A 1 126 ? -1.583 3.493 -11.072 1.00 94.25 126 ASP A C 1
ATOM 1001 O O . ASP A 1 126 ? -1.582 4.264 -12.035 1.00 94.25 126 ASP A O 1
ATOM 1005 N N . PHE A 1 127 ? -0.460 3.185 -10.415 1.00 95.88 127 PHE A N 1
ATOM 1006 C CA . PHE A 1 127 ? 0.859 3.730 -10.742 1.00 95.88 127 PHE A CA 1
ATOM 1007 C C . PHE A 1 127 ? 1.315 3.357 -12.162 1.00 95.88 127 PHE A C 1
ATOM 1009 O O . PHE A 1 127 ? 1.741 4.223 -12.926 1.00 95.88 127 PHE A O 1
ATOM 1016 N N . MET A 1 128 ? 1.195 2.082 -12.539 1.00 96.12 128 MET A N 1
ATOM 1017 C CA . MET A 1 128 ? 1.609 1.587 -13.856 1.00 96.12 128 MET A CA 1
ATOM 1018 C C . MET A 1 128 ? 0.667 2.062 -14.968 1.00 96.12 128 MET A C 1
ATOM 1020 O O . MET A 1 128 ? 1.133 2.425 -16.048 1.00 96.12 128 MET A O 1
ATOM 1024 N N . THR A 1 129 ? -0.636 2.159 -14.691 1.00 95.81 129 THR A N 1
ATOM 1025 C CA . THR A 1 129 ? -1.619 2.727 -15.629 1.00 95.81 129 THR A CA 1
ATOM 1026 C C . THR A 1 129 ? -1.302 4.189 -15.934 1.00 95.81 129 THR A C 1
ATOM 1028 O O . THR A 1 129 ? -1.290 4.590 -17.097 1.00 95.81 129 THR A O 1
ATOM 1031 N N . ALA A 1 130 ? -0.952 4.981 -14.915 1.00 95.19 130 ALA A N 1
ATOM 1032 C CA . ALA A 1 130 ? -0.518 6.366 -15.105 1.00 95.19 130 ALA A CA 1
ATOM 1033 C C . ALA A 1 130 ? 0.802 6.484 -15.897 1.00 95.19 130 ALA A C 1
ATOM 1035 O O . ALA A 1 130 ? 1.037 7.498 -16.555 1.00 95.19 130 ALA A O 1
ATOM 1036 N N . ALA A 1 131 ? 1.644 5.444 -15.877 1.00 95.00 131 ALA A N 1
ATOM 1037 C CA . ALA A 1 131 ? 2.843 5.330 -16.708 1.00 95.00 131 ALA A CA 1
ATOM 1038 C C . ALA A 1 131 ? 2.564 4.819 -18.140 1.00 95.00 131 ALA A C 1
ATOM 1040 O O . ALA A 1 131 ? 3.501 4.696 -18.927 1.00 95.00 131 ALA A O 1
ATOM 1041 N N . GLY A 1 132 ? 1.306 4.531 -18.495 1.00 96.31 132 GLY A N 1
ATOM 1042 C CA . GLY A 1 132 ? 0.914 4.054 -19.826 1.00 96.31 132 GLY A CA 1
ATOM 1043 C C . GLY A 1 132 ? 1.006 2.538 -20.020 1.00 96.31 132 GLY A C 1
ATOM 1044 O O . GLY A 1 132 ? 0.957 2.067 -21.155 1.00 96.31 132 GLY A O 1
ATOM 1045 N N . TYR A 1 133 ? 1.137 1.769 -18.941 1.00 96.00 133 TYR A N 1
ATOM 1046 C CA . TYR A 1 133 ? 1.127 0.310 -18.990 1.00 96.00 133 TYR A CA 1
ATOM 1047 C C . TYR A 1 133 ? -0.269 -0.249 -18.714 1.00 96.00 133 TYR A C 1
ATOM 1049 O O . TYR A 1 133 ? -1.068 0.345 -17.993 1.00 96.00 133 TYR A O 1
ATOM 1057 N N . ARG A 1 134 ? -0.552 -1.432 -19.255 1.00 96.81 134 ARG A N 1
ATOM 1058 C CA . ARG A 1 134 ? -1.765 -2.207 -18.979 1.00 96.81 134 ARG A CA 1
ATOM 1059 C C . ARG A 1 134 ? -1.412 -3.465 -18.196 1.00 96.81 134 ARG A C 1
ATOM 1061 O O . ARG A 1 134 ? -0.324 -4.014 -18.353 1.00 96.81 134 ARG A O 1
ATOM 1068 N N . LEU A 1 135 ? -2.332 -3.901 -17.343 1.00 96.50 135 LEU A N 1
ATOM 1069 C CA . LEU A 1 135 ? -2.230 -5.180 -16.645 1.00 96.50 135 LEU A CA 1
ATOM 1070 C C . LEU A 1 135 ? -2.333 -6.328 -17.663 1.00 96.50 135 LEU A C 1
ATOM 1072 O O . LEU A 1 135 ? -3.274 -6.347 -18.453 1.00 96.50 135 LEU A O 1
ATOM 1076 N N . ASP A 1 136 ? -1.376 -7.255 -17.632 1.00 94.81 136 ASP A N 1
ATOM 1077 C CA . ASP A 1 136 ? -1.296 -8.412 -18.538 1.00 94.81 136 ASP A CA 1
ATOM 1078 C C . ASP A 1 136 ? -1.572 -9.723 -17.788 1.00 94.81 136 ASP A C 1
ATOM 1080 O O . ASP A 1 136 ? -2.503 -10.458 -18.108 1.00 94.81 136 ASP A O 1
ATOM 1084 N N . GLU A 1 137 ? -0.818 -9.980 -16.716 1.00 93.44 137 GLU A N 1
ATOM 1085 C CA . GLU A 1 137 ? -0.976 -11.171 -15.878 1.00 93.44 137 GLU A CA 1
ATOM 1086 C C . GLU A 1 137 ? -1.010 -10.782 -14.397 1.00 93.44 137 GLU A C 1
ATOM 1088 O O . GLU A 1 137 ? -0.199 -9.980 -13.930 1.00 93.44 137 GLU A O 1
ATOM 1093 N N . GLU A 1 138 ? -1.887 -11.417 -13.622 1.00 93.50 138 GLU A N 1
ATOM 1094 C CA . GLU A 1 138 ? -1.922 -11.285 -12.167 1.00 93.50 138 GLU A CA 1
ATOM 1095 C C . GLU A 1 138 ? -2.020 -12.663 -11.503 1.00 93.50 138 GLU A C 1
ATOM 1097 O O . GLU A 1 138 ? -2.882 -13.479 -11.821 1.00 93.50 138 GLU A O 1
ATOM 1102 N N . SER A 1 139 ? -1.145 -12.913 -10.530 1.00 88.75 139 SER A N 1
ATOM 1103 C CA . SER A 1 139 ? -1.223 -14.057 -9.621 1.00 88.75 139 SER A CA 1
ATOM 1104 C C . SER A 1 139 ? -1.091 -13.592 -8.170 1.00 88.75 139 SER A C 1
ATOM 1106 O O . SER A 1 139 ? -1.069 -12.396 -7.887 1.00 88.75 139 SER A O 1
ATOM 1108 N N . SER A 1 140 ? -1.014 -14.512 -7.206 1.00 85.00 140 SER A N 1
ATOM 1109 C CA . SER A 1 140 ? -1.033 -14.181 -5.772 1.00 85.00 140 SER A CA 1
ATOM 1110 C C . SER A 1 140 ? 0.025 -13.148 -5.350 1.00 85.00 140 SER A C 1
ATOM 1112 O O . SER A 1 140 ? -0.293 -12.251 -4.572 1.00 85.00 140 SER A O 1
ATOM 1114 N N . LYS A 1 141 ? 1.253 -13.239 -5.877 1.00 85.19 141 LYS A N 1
ATOM 1115 C CA . LYS A 1 141 ? 2.377 -12.342 -5.539 1.00 85.19 141 LYS A CA 1
ATOM 1116 C C . LYS A 1 141 ? 3.092 -11.740 -6.746 1.00 85.19 141 LYS A C 1
ATOM 1118 O O . LYS A 1 141 ? 4.036 -10.986 -6.550 1.00 85.19 141 LYS A O 1
ATOM 1123 N N . ARG A 1 142 ? 2.679 -12.076 -7.966 1.00 89.81 142 ARG A N 1
ATOM 1124 C CA . ARG A 1 142 ? 3.303 -11.616 -9.211 1.00 89.81 142 ARG A CA 1
ATOM 1125 C C . ARG A 1 142 ? 2.284 -10.821 -10.006 1.00 89.81 142 ARG A C 1
ATOM 1127 O O . ARG A 1 142 ? 1.152 -11.278 -10.157 1.00 89.81 142 ARG A O 1
ATOM 1134 N N . ILE A 1 143 ? 2.699 -9.670 -10.512 1.00 93.44 143 ILE A N 1
ATOM 1135 C CA . ILE A 1 143 ? 1.938 -8.891 -11.483 1.00 93.44 143 ILE A CA 1
ATOM 1136 C C . ILE A 1 143 ? 2.842 -8.555 -12.659 1.00 93.44 143 ILE A C 1
ATOM 1138 O O . ILE A 1 143 ? 3.994 -8.171 -12.471 1.00 93.44 143 ILE A O 1
ATOM 1142 N N . VAL A 1 144 ? 2.309 -8.703 -13.864 1.00 93.94 144 VAL A N 1
ATOM 1143 C CA . VAL A 1 144 ? 2.966 -8.335 -15.111 1.00 93.94 144 VAL A CA 1
ATOM 1144 C C . VAL A 1 144 ? 2.193 -7.195 -15.752 1.00 93.94 144 VAL A C 1
ATOM 1146 O O . VAL A 1 144 ? 0.975 -7.269 -15.917 1.00 93.94 144 VAL A O 1
ATOM 1149 N N . PHE A 1 145 ? 2.928 -6.166 -16.149 1.00 95.06 145 PHE A N 1
ATOM 1150 C CA . PHE A 1 145 ? 2.423 -5.027 -16.895 1.00 95.06 145 PHE A CA 1
ATOM 1151 C C . PHE A 1 145 ? 3.098 -4.949 -18.260 1.00 95.06 145 PHE A C 1
ATOM 1153 O O . PHE A 1 145 ? 4.300 -5.190 -18.373 1.00 95.06 145 PHE A O 1
ATOM 1160 N N . THR A 1 146 ? 2.349 -4.573 -19.291 1.00 94.94 146 THR A N 1
ATOM 1161 C CA . THR A 1 146 ? 2.862 -4.431 -20.660 1.00 94.94 146 THR A CA 1
ATOM 1162 C C . THR A 1 146 ? 2.446 -3.101 -21.277 1.00 94.94 146 THR A C 1
ATOM 1164 O O . THR A 1 146 ? 1.383 -2.552 -20.978 1.00 94.94 146 THR A O 1
ATOM 1167 N N . ASN A 1 147 ? 3.294 -2.564 -22.146 1.00 93.06 147 ASN A N 1
ATOM 1168 C CA . ASN A 1 147 ? 2.924 -1.534 -23.114 1.00 93.06 147 ASN A CA 1
ATOM 1169 C C . ASN A 1 147 ? 3.359 -1.998 -24.520 1.00 93.06 147 ASN A C 1
ATOM 1171 O O . ASN A 1 147 ? 3.644 -3.175 -24.722 1.00 93.06 147 ASN A O 1
ATOM 1175 N N . GLU A 1 148 ? 3.370 -1.110 -25.514 1.00 89.38 148 GLU A N 1
ATOM 1176 C CA . GLU A 1 148 ? 3.736 -1.480 -26.894 1.00 89.38 148 GLU A CA 1
ATOM 1177 C C . GLU A 1 148 ? 5.201 -1.922 -27.055 1.00 89.38 148 GLU A C 1
ATOM 1179 O O . GLU A 1 148 ? 5.540 -2.566 -28.045 1.00 89.38 148 GLU A O 1
ATOM 1184 N N . ILE A 1 149 ? 6.071 -1.562 -26.108 1.00 86.62 149 ILE A N 1
ATOM 1185 C CA . ILE A 1 149 ? 7.531 -1.643 -26.244 1.00 86.62 149 ILE A CA 1
ATOM 1186 C C . ILE A 1 149 ? 8.152 -2.543 -25.168 1.00 86.62 149 ILE A C 1
ATOM 1188 O O . ILE A 1 149 ? 9.184 -3.165 -25.415 1.00 86.62 149 ILE A O 1
ATOM 1192 N N . ASP A 1 150 ? 7.548 -2.621 -23.984 1.00 88.69 150 ASP A N 1
ATOM 1193 C CA . ASP A 1 150 ? 8.177 -3.186 -22.796 1.00 88.69 150 ASP A CA 1
ATOM 1194 C C . ASP A 1 150 ? 7.210 -4.017 -21.937 1.00 88.69 150 ASP A C 1
ATOM 1196 O O . ASP A 1 150 ? 5.985 -3.843 -21.957 1.00 88.69 150 ASP A O 1
ATOM 1200 N N . ARG A 1 151 ? 7.795 -4.919 -21.145 1.00 90.81 151 ARG A N 1
ATOM 1201 C CA . ARG A 1 151 ? 7.118 -5.808 -20.198 1.00 90.81 151 ARG A CA 1
ATOM 1202 C C . ARG A 1 151 ? 7.811 -5.720 -18.843 1.00 90.81 151 ARG A C 1
ATOM 1204 O O . ARG A 1 151 ? 8.971 -6.094 -18.699 1.00 90.81 151 ARG A O 1
ATOM 1211 N N . VAL A 1 152 ? 7.065 -5.292 -17.831 1.00 90.69 152 VAL A N 1
ATOM 1212 C CA . VAL A 1 152 ? 7.552 -5.129 -16.459 1.00 90.69 152 VAL A CA 1
ATOM 1213 C C . VAL A 1 152 ? 6.924 -6.189 -15.570 1.00 90.69 152 VAL A C 1
ATOM 1215 O O . VAL A 1 152 ? 5.703 -6.287 -15.462 1.00 90.69 152 VAL A O 1
ATOM 1218 N N . GLU A 1 153 ? 7.770 -6.976 -14.912 1.00 91.94 153 GLU A N 1
ATOM 1219 C CA . GLU A 1 153 ? 7.348 -7.957 -13.920 1.00 91.94 153 GLU A CA 1
ATOM 1220 C C . GLU A 1 153 ? 7.644 -7.456 -12.504 1.00 91.94 153 GLU A C 1
ATOM 1222 O O . GLU A 1 153 ? 8.774 -7.069 -12.190 1.00 91.94 153 GLU A O 1
ATOM 1227 N N . CYS A 1 154 ? 6.615 -7.502 -11.658 1.00 92.00 154 CYS A N 1
ATOM 1228 C CA . CYS A 1 154 ? 6.646 -7.052 -10.276 1.00 92.00 154 CYS A CA 1
ATOM 1229 C C . CYS A 1 154 ? 6.313 -8.207 -9.324 1.00 92.00 154 CYS A C 1
ATOM 1231 O O . CYS A 1 154 ? 5.280 -8.868 -9.474 1.00 92.00 154 CYS A O 1
ATOM 1233 N N . LEU A 1 155 ? 7.134 -8.396 -8.289 1.00 91.88 155 LEU A N 1
ATOM 1234 C CA . LEU A 1 155 ? 6.827 -9.268 -7.154 1.00 91.88 155 LEU A CA 1
ATOM 1235 C C . LEU A 1 155 ? 6.440 -8.441 -5.932 1.00 91.88 155 LEU A C 1
ATOM 1237 O O . LEU A 1 155 ? 7.079 -7.444 -5.600 1.00 91.88 155 LEU A O 1
ATOM 1241 N N . ILE A 1 156 ? 5.393 -8.878 -5.240 1.00 91.88 156 ILE A N 1
ATOM 1242 C CA . ILE A 1 156 ? 4.771 -8.139 -4.144 1.00 91.88 156 ILE A CA 1
ATOM 1243 C C . ILE A 1 156 ? 5.001 -8.877 -2.834 1.00 91.88 156 ILE A C 1
ATOM 1245 O O . ILE A 1 156 ? 4.659 -10.054 -2.680 1.00 91.88 156 ILE A O 1
ATOM 1249 N N . TYR A 1 157 ? 5.543 -8.148 -1.864 1.00 91.19 157 TYR A N 1
ATOM 1250 C CA . TYR A 1 157 ? 5.865 -8.663 -0.545 1.00 91.19 157 TYR A CA 1
ATOM 1251 C C . TYR A 1 157 ? 5.133 -7.852 0.527 1.00 91.19 157 TYR A C 1
ATOM 1253 O O . TYR A 1 157 ? 5.109 -6.624 0.474 1.00 91.19 157 TYR A O 1
ATOM 1261 N N . PRO A 1 158 ? 4.568 -8.508 1.556 1.00 89.62 158 PRO A N 1
ATOM 1262 C CA . PRO A 1 158 ? 3.826 -7.815 2.605 1.00 89.62 158 PRO A CA 1
ATOM 1263 C C . PRO A 1 158 ? 4.729 -7.005 3.548 1.00 89.62 158 PRO A C 1
ATOM 1265 O O . PRO A 1 158 ? 4.221 -6.281 4.396 1.00 89.62 158 PRO A O 1
ATOM 1268 N N . SER A 1 159 ? 6.056 -7.150 3.469 1.00 89.75 159 SER A N 1
ATOM 1269 C CA . SER A 1 159 ? 7.036 -6.348 4.209 1.00 89.75 159 SER A CA 1
ATOM 1270 C C . SER A 1 159 ? 8.434 -6.505 3.610 1.00 89.75 159 SER A C 1
ATOM 1272 O O . SER A 1 159 ? 8.720 -7.512 2.963 1.00 89.75 159 SER A O 1
ATOM 1274 N N . ILE A 1 160 ? 9.331 -5.557 3.903 1.00 89.31 160 ILE A N 1
ATOM 1275 C CA . ILE A 1 160 ? 10.747 -5.648 3.515 1.00 89.31 160 ILE A CA 1
ATOM 1276 C C . ILE A 1 160 ? 11.449 -6.873 4.124 1.00 89.31 160 ILE A C 1
ATOM 1278 O O . ILE A 1 160 ? 12.237 -7.529 3.458 1.00 89.31 160 ILE A O 1
ATOM 1282 N N . LYS A 1 161 ? 11.081 -7.270 5.352 1.00 87.56 161 LYS A N 1
ATOM 1283 C CA . LYS A 1 161 ? 11.624 -8.471 6.015 1.00 87.56 161 LYS A CA 1
ATOM 1284 C C . LYS A 1 161 ? 11.212 -9.783 5.339 1.00 87.56 161 LYS A C 1
ATOM 1286 O O . LYS A 1 161 ? 11.855 -10.801 5.550 1.00 87.56 161 LYS A O 1
ATOM 1291 N N . ALA A 1 162 ? 10.116 -9.779 4.579 1.00 86.50 162 ALA A N 1
ATOM 1292 C CA . ALA A 1 162 ? 9.654 -10.953 3.842 1.00 86.50 162 ALA A CA 1
ATOM 1293 C C . ALA A 1 162 ? 10.318 -11.089 2.462 1.00 86.50 162 ALA A C 1
ATOM 1295 O O . ALA A 1 162 ? 10.045 -12.066 1.763 1.00 86.50 162 ALA A O 1
ATOM 1296 N N . LEU A 1 163 ? 11.131 -10.108 2.055 1.00 84.00 163 LEU A N 1
ATOM 1297 C CA . LEU A 1 163 ? 11.791 -10.087 0.760 1.00 84.00 163 LEU A CA 1
ATOM 1298 C C . LEU A 1 163 ? 12.956 -11.086 0.758 1.00 84.00 163 LEU A C 1
ATOM 1300 O O . LEU A 1 163 ? 13.928 -10.961 1.506 1.00 84.00 163 LEU A O 1
ATOM 1304 N N . ASP A 1 164 ? 12.834 -12.086 -0.107 1.00 75.56 164 ASP A N 1
ATOM 1305 C CA . ASP A 1 164 ? 13.824 -13.138 -0.311 1.00 75.56 164 ASP A CA 1
ATOM 1306 C C . ASP A 1 164 ? 14.466 -12.949 -1.688 1.00 75.56 164 ASP A C 1
ATOM 1308 O O . ASP A 1 164 ? 13.915 -13.420 -2.681 1.00 75.56 164 ASP A O 1
ATOM 1312 N N . ALA A 1 165 ? 15.575 -12.197 -1.731 1.00 65.25 165 ALA A N 1
ATOM 1313 C CA . ALA A 1 165 ? 16.274 -11.779 -2.951 1.00 65.25 165 ALA A CA 1
ATOM 1314 C C . ALA A 1 165 ? 16.906 -12.942 -3.736 1.00 65.25 165 ALA A C 1
ATOM 1316 O O . ALA A 1 165 ? 17.064 -12.849 -4.948 1.00 65.25 165 ALA A O 1
ATOM 1317 N N . GLU A 1 166 ? 17.215 -14.056 -3.070 1.00 60.31 166 GLU A N 1
ATOM 1318 C CA . GLU A 1 166 ? 17.916 -15.198 -3.673 1.00 60.31 166 GLU A CA 1
ATOM 1319 C C . GLU A 1 166 ? 17.007 -16.052 -4.570 1.00 60.31 166 GLU A C 1
ATOM 1321 O O . GLU A 1 166 ? 17.484 -16.788 -5.430 1.00 60.31 166 GLU A O 1
ATOM 1326 N N . LYS A 1 167 ? 15.680 -15.941 -4.411 1.00 55.97 167 LYS A N 1
ATOM 1327 C CA . LYS A 1 167 ? 14.682 -16.657 -5.231 1.00 55.97 167 LYS A CA 1
ATOM 1328 C C . LYS A 1 167 ? 14.151 -15.830 -6.401 1.00 55.97 167 LYS A C 1
ATOM 1330 O O . LYS A 1 167 ? 13.160 -16.205 -7.032 1.00 55.97 167 LYS A O 1
ATOM 1335 N N . ILE A 1 168 ? 14.771 -14.687 -6.664 1.00 59.69 168 ILE A N 1
ATOM 1336 C CA . ILE A 1 168 ? 14.283 -13.685 -7.603 1.00 59.69 168 ILE A CA 1
ATOM 1337 C C . ILE A 1 168 ? 15.079 -13.862 -8.888 1.00 59.69 168 ILE A C 1
ATOM 1339 O O . ILE A 1 168 ? 16.263 -13.561 -8.941 1.00 59.69 168 ILE A O 1
ATOM 1343 N N . GLY A 1 169 ? 14.439 -14.434 -9.911 1.00 53.50 169 GLY A N 1
ATOM 1344 C CA . GLY A 1 169 ? 15.004 -14.524 -11.260 1.00 53.50 169 GLY A CA 1
ATOM 1345 C C . GLY A 1 169 ? 15.106 -13.141 -11.922 1.00 53.50 169 GLY A C 1
ATOM 1346 O O . GLY A 1 169 ? 15.421 -12.148 -11.280 1.00 53.50 169 GLY A O 1
ATOM 1347 N N . LYS A 1 170 ? 14.768 -13.028 -13.212 1.00 53.59 170 LYS A N 1
ATOM 1348 C CA . LYS A 1 170 ? 14.743 -11.745 -13.953 1.00 53.59 170 LYS A CA 1
ATOM 1349 C C . LYS A 1 170 ? 13.559 -10.832 -13.574 1.00 53.59 170 LYS A C 1
ATOM 1351 O O . LYS A 1 170 ? 12.913 -10.260 -14.448 1.00 53.59 170 LYS A O 1
ATOM 1356 N N . CYS A 1 171 ? 13.206 -10.751 -12.296 1.00 57.34 171 CYS A N 1
ATOM 1357 C CA . CYS A 1 171 ? 12.109 -9.907 -11.847 1.00 57.34 171 CYS A CA 1
ATOM 1358 C C . CYS A 1 171 ? 12.615 -8.484 -11.619 1.00 57.34 171 CYS A C 1
ATOM 1360 O O . CYS A 1 171 ? 13.568 -8.292 -10.881 1.00 57.34 171 CYS A O 1
ATOM 1362 N N . ILE A 1 172 ? 12.008 -7.479 -12.247 1.00 70.38 172 ILE A N 1
ATOM 1363 C CA . ILE A 1 172 ? 12.620 -6.143 -12.304 1.00 70.38 172 ILE A CA 1
ATOM 1364 C C . ILE A 1 172 ? 12.301 -5.341 -11.037 1.00 70.38 172 ILE A C 1
ATOM 1366 O O . ILE A 1 172 ? 13.118 -4.525 -10.618 1.00 70.38 172 ILE A O 1
ATOM 1370 N N . VAL A 1 173 ? 11.142 -5.581 -10.408 1.00 75.31 173 VAL A N 1
ATOM 1371 C CA . VAL A 1 173 ? 10.626 -4.732 -9.325 1.00 75.31 173 VAL A CA 1
ATOM 1372 C C . VAL A 1 173 ? 10.085 -5.541 -8.149 1.00 75.31 173 VAL A C 1
ATOM 1374 O O . VAL A 1 173 ? 9.195 -6.377 -8.294 1.00 75.31 173 VAL A O 1
ATOM 1377 N N . LEU A 1 174 ? 10.562 -5.218 -6.952 1.00 79.44 174 LEU A N 1
ATOM 1378 C CA . LEU A 1 174 ? 10.104 -5.770 -5.682 1.00 79.44 174 LEU A CA 1
ATOM 1379 C C . LEU A 1 174 ? 9.342 -4.694 -4.925 1.00 79.44 174 LEU A C 1
ATOM 1381 O O . LEU A 1 174 ? 9.936 -3.709 -4.491 1.00 79.44 174 LEU A O 1
ATOM 1385 N N . LEU A 1 175 ? 8.033 -4.871 -4.768 1.00 83.62 175 LEU A N 1
ATOM 1386 C CA . LEU A 1 175 ? 7.182 -3.896 -4.100 1.00 83.62 175 LEU A CA 1
ATOM 1387 C C . LEU A 1 175 ? 6.913 -4.307 -2.655 1.00 83.62 175 LEU A C 1
ATOM 1389 O O . LEU A 1 175 ? 6.386 -5.390 -2.385 1.00 83.62 175 LEU A O 1
ATOM 1393 N N . VAL A 1 176 ? 7.229 -3.406 -1.730 1.00 82.56 176 VAL A N 1
ATOM 1394 C CA . VAL A 1 176 ? 6.951 -3.555 -0.298 1.00 82.56 176 VAL A CA 1
ATOM 1395 C C . VAL A 1 176 ? 6.197 -2.331 0.221 1.00 82.56 176 VAL A C 1
ATOM 1397 O O . VAL A 1 176 ? 6.379 -1.230 -0.299 1.00 82.56 176 VAL A O 1
ATOM 1400 N N . PRO A 1 177 ? 5.363 -2.465 1.258 1.00 82.88 177 PRO A N 1
ATOM 1401 C CA . PRO A 1 177 ? 4.723 -1.314 1.878 1.00 82.88 177 PRO A CA 1
ATOM 1402 C C . PRO A 1 177 ? 5.732 -0.547 2.738 1.00 82.88 177 PRO A C 1
ATOM 1404 O O . PRO A 1 177 ? 6.587 -1.140 3.403 1.00 82.88 177 PRO A O 1
ATOM 1407 N N . GLN A 1 178 ? 5.584 0.772 2.787 1.00 76.44 178 GLN A N 1
ATOM 1408 C CA . GLN A 1 178 ? 6.202 1.625 3.792 1.00 76.44 178 GLN A CA 1
ATOM 1409 C C . GLN A 1 178 ? 5.490 1.367 5.125 1.00 76.44 178 GLN A C 1
ATOM 1411 O O . GLN A 1 178 ? 4.478 1.993 5.428 1.00 76.44 178 GLN A O 1
ATOM 1416 N N . HIS A 1 179 ? 5.958 0.390 5.902 1.00 64.94 179 HIS A N 1
ATOM 1417 C CA . HIS A 1 179 ? 5.406 0.154 7.238 1.00 64.94 179 HIS A CA 1
ATOM 1418 C C . HIS A 1 179 ? 5.755 1.303 8.189 1.00 64.94 179 HIS A C 1
ATOM 1420 O O . HIS A 1 179 ? 6.839 1.878 8.115 1.00 64.94 179 HIS A O 1
ATOM 1426 N N . GLY A 1 180 ? 4.794 1.629 9.054 1.00 53.75 180 GLY A N 1
ATOM 1427 C CA . GLY A 1 180 ? 4.806 2.788 9.938 1.00 53.75 180 GLY A CA 1
ATOM 1428 C C . GLY A 1 180 ? 5.851 2.749 11.057 1.00 53.75 180 GLY A C 1
ATOM 1429 O O . GLY A 1 180 ? 6.109 1.713 11.665 1.00 53.75 180 GLY A O 1
ATOM 1430 N N . GLU A 1 181 ? 6.353 3.957 11.316 1.00 56.12 181 GLU A N 1
ATOM 1431 C CA . GLU A 1 181 ? 7.232 4.464 12.379 1.00 56.12 181 GLU A CA 1
ATOM 1432 C C . GLU A 1 181 ? 8.734 4.190 12.269 1.00 56.12 181 GLU A C 1
ATOM 1434 O O . GLU A 1 181 ? 9.487 5.164 12.240 1.00 56.12 181 GLU A O 1
ATOM 1439 N N . SER A 1 182 ? 9.202 2.941 12.172 1.00 73.25 182 SER A N 1
ATOM 1440 C CA . SER A 1 182 ? 10.656 2.682 12.194 1.00 73.25 182 SER A CA 1
ATOM 1441 C C . SER A 1 182 ? 11.287 2.485 10.807 1.00 73.25 182 SER A C 1
ATOM 1443 O O . SER A 1 182 ? 10.881 1.579 10.070 1.00 73.25 182 SER A O 1
ATOM 1445 N N . PRO A 1 183 ? 12.329 3.258 10.436 1.00 82.44 183 PRO A N 1
ATOM 1446 C CA . PRO A 1 183 ? 13.148 2.974 9.256 1.00 82.44 183 PRO A CA 1
ATOM 1447 C C . PRO A 1 183 ? 14.073 1.752 9.428 1.00 82.44 183 PRO A C 1
ATOM 1449 O O . PRO A 1 183 ? 14.621 1.263 8.442 1.00 82.44 183 PRO A O 1
ATOM 1452 N N . GLU A 1 184 ? 14.260 1.246 10.648 1.00 87.31 184 GLU A N 1
ATOM 1453 C CA . GLU A 1 184 ? 15.231 0.210 11.019 1.00 87.31 184 GLU A CA 1
ATOM 1454 C C . GLU A 1 184 ? 15.166 -1.042 10.127 1.00 87.31 184 GLU A C 1
ATOM 1456 O O . GLU A 1 184 ? 16.212 -1.416 9.598 1.00 87.31 184 GLU A O 1
ATOM 1461 N N . PRO A 1 185 ? 13.993 -1.648 9.834 1.00 87.88 185 PRO A N 1
ATOM 1462 C CA . PRO A 1 185 ? 13.921 -2.809 8.944 1.00 87.88 185 PRO A CA 1
ATOM 1463 C C . PRO A 1 185 ? 14.449 -2.547 7.529 1.00 87.88 185 PRO A C 1
ATOM 1465 O O . PRO A 1 185 ? 14.987 -3.448 6.892 1.00 87.88 185 PRO A O 1
ATOM 1468 N N . PHE A 1 186 ? 14.276 -1.324 7.023 1.00 90.12 186 PHE A N 1
ATOM 1469 C CA . PHE A 1 186 ? 14.778 -0.927 5.709 1.00 90.12 186 PHE A CA 1
ATOM 1470 C C . PHE A 1 186 ? 16.284 -0.671 5.748 1.00 90.12 186 PHE A C 1
ATOM 1472 O O . PHE A 1 186 ? 16.986 -1.039 4.808 1.00 90.12 186 PHE A O 1
ATOM 1479 N N . ILE A 1 187 ? 16.785 -0.078 6.836 1.00 90.06 187 ILE A N 1
ATOM 1480 C CA . ILE A 1 187 ? 18.220 0.137 7.054 1.00 90.06 187 ILE A CA 1
ATOM 1481 C C . ILE A 1 187 ? 18.949 -1.206 7.141 1.00 90.06 187 ILE A C 1
ATOM 1483 O O . ILE A 1 187 ? 19.956 -1.393 6.462 1.00 90.06 187 ILE A O 1
ATOM 1487 N N . GLU A 1 188 ? 18.446 -2.129 7.965 1.00 89.75 188 GLU A N 1
ATOM 1488 C CA . GLU A 1 188 ? 18.989 -3.483 8.126 1.00 89.75 188 GLU A CA 1
ATOM 1489 C C . GLU A 1 188 ? 19.025 -4.207 6.781 1.00 89.75 188 GLU A C 1
ATOM 1491 O O . GLU A 1 188 ? 20.089 -4.645 6.346 1.00 89.75 188 GLU A O 1
ATOM 1496 N N . PHE A 1 189 ? 17.893 -4.224 6.072 1.00 90.50 189 PHE A N 1
ATOM 1497 C CA . PHE A 1 189 ? 17.796 -4.851 4.760 1.00 90.50 189 PHE A CA 1
ATOM 1498 C C . PHE A 1 189 ? 18.780 -4.259 3.746 1.00 90.50 189 PHE A C 1
ATOM 1500 O O . PHE A 1 189 ? 19.443 -4.999 3.024 1.00 90.50 189 PHE A O 1
ATOM 1507 N N . TYR A 1 190 ? 18.895 -2.929 3.679 1.00 90.56 190 TYR A N 1
ATOM 1508 C CA . TYR A 1 190 ? 19.806 -2.283 2.736 1.00 90.56 190 TYR A CA 1
ATOM 1509 C C . TYR A 1 190 ? 21.268 -2.617 3.050 1.00 90.56 190 TYR A C 1
ATOM 1511 O O . TYR A 1 190 ? 22.037 -2.916 2.141 1.00 90.56 190 TYR A O 1
ATOM 1519 N N . LYS A 1 191 ? 21.657 -2.597 4.329 1.00 90.12 191 LYS A N 1
ATOM 1520 C CA . LYS A 1 191 ? 23.024 -2.942 4.745 1.00 90.12 191 LYS A CA 1
ATOM 1521 C C . LYS A 1 191 ? 23.377 -4.395 4.442 1.00 90.12 191 LYS A C 1
ATOM 1523 O O . LYS A 1 191 ? 24.519 -4.670 4.098 1.00 90.12 191 LYS A O 1
ATOM 1528 N N . GLU A 1 192 ? 22.414 -5.299 4.582 1.00 89.31 192 GLU A N 1
ATOM 1529 C CA . GLU A 1 192 ? 22.615 -6.731 4.359 1.00 89.31 192 GLU A CA 1
ATOM 1530 C C . GLU A 1 192 ? 22.585 -7.100 2.868 1.00 89.31 192 GLU A C 1
ATOM 1532 O O . GLU A 1 192 ? 23.430 -7.859 2.405 1.00 89.31 192 GLU A O 1
ATOM 1537 N N . LYS A 1 193 ? 21.621 -6.564 2.107 1.00 88.19 193 LYS A N 1
ATOM 1538 C CA . LYS A 1 193 ? 21.286 -7.045 0.752 1.00 88.19 193 LYS A CA 1
ATOM 1539 C C . LYS A 1 193 ? 21.332 -5.973 -0.333 1.00 88.19 193 LYS A C 1
ATOM 1541 O O . LYS A 1 193 ? 21.246 -6.306 -1.512 1.00 88.19 193 LYS A O 1
ATOM 1546 N N . GLY A 1 194 ? 21.460 -4.697 0.029 1.00 88.19 194 GLY A N 1
ATOM 1547 C CA . GLY A 1 194 ? 21.328 -3.574 -0.902 1.00 88.19 194 GLY A CA 1
ATOM 1548 C C . GLY A 1 194 ? 22.306 -3.643 -2.071 1.00 88.19 194 GLY A C 1
ATOM 1549 O O . GLY A 1 194 ? 21.888 -3.498 -3.215 1.00 88.19 194 GLY A O 1
ATOM 1550 N N . HIS A 1 195 ? 23.580 -3.943 -1.800 1.00 86.00 195 HIS A N 1
ATOM 1551 C CA . HIS A 1 195 ? 24.597 -4.037 -2.850 1.00 86.00 195 HIS A CA 1
ATOM 1552 C C . HIS A 1 195 ? 24.348 -5.210 -3.807 1.00 86.00 195 HIS A C 1
ATOM 1554 O O . HIS A 1 195 ? 24.360 -5.012 -5.015 1.00 86.00 195 HIS A O 1
ATOM 1560 N N . ALA A 1 196 ? 24.026 -6.394 -3.275 1.00 87.25 196 ALA A N 1
ATOM 1561 C CA . ALA A 1 196 ? 23.727 -7.575 -4.084 1.00 87.25 196 ALA A CA 1
ATOM 1562 C C . ALA A 1 196 ? 22.501 -7.366 -4.994 1.00 87.25 196 ALA A C 1
ATOM 1564 O O . ALA A 1 196 ? 22.482 -7.825 -6.132 1.00 87.25 196 ALA A O 1
ATOM 1565 N N . ILE A 1 197 ? 21.486 -6.639 -4.514 1.00 87.12 197 ILE A N 1
ATOM 1566 C CA . ILE A 1 197 ? 20.307 -6.267 -5.313 1.00 87.12 197 ILE A CA 1
ATOM 1567 C C . ILE A 1 197 ? 20.695 -5.325 -6.458 1.00 87.12 197 ILE A C 1
ATOM 1569 O O . ILE A 1 197 ? 20.240 -5.531 -7.582 1.00 87.12 197 ILE A O 1
ATOM 1573 N N . GLU A 1 198 ? 21.540 -4.320 -6.196 1.00 86.75 198 GLU A N 1
ATOM 1574 C CA . GLU A 1 198 ? 22.038 -3.411 -7.238 1.00 86.75 198 GLU A CA 1
ATOM 1575 C C . GLU A 1 198 ? 22.882 -4.147 -8.291 1.00 86.75 198 GLU A C 1
ATOM 1577 O O . GLU A 1 198 ? 22.689 -3.921 -9.484 1.00 86.75 198 GLU A O 1
ATOM 1582 N N . GLU A 1 199 ? 23.783 -5.041 -7.870 1.00 86.38 199 GLU A N 1
ATOM 1583 C CA . GLU A 1 199 ? 24.619 -5.853 -8.769 1.00 86.38 199 GLU A CA 1
ATOM 1584 C C . GLU A 1 199 ? 23.793 -6.807 -9.639 1.00 86.38 199 GLU A C 1
ATOM 1586 O O . GLU A 1 199 ? 24.136 -7.045 -10.796 1.00 86.38 199 GLU A O 1
ATOM 1591 N N . ALA A 1 200 ? 22.679 -7.315 -9.109 1.00 85.38 200 ALA A N 1
ATOM 1592 C CA . ALA A 1 200 ? 21.734 -8.151 -9.844 1.00 85.38 200 ALA A CA 1
ATOM 1593 C C . ALA A 1 200 ? 20.791 -7.355 -10.773 1.00 85.38 200 ALA A C 1
ATOM 1595 O O . ALA A 1 200 ? 19.891 -7.943 -11.371 1.00 85.38 200 ALA A O 1
ATOM 1596 N N . GLU A 1 201 ? 20.966 -6.031 -10.883 1.00 85.94 201 GLU A N 1
ATOM 1597 C CA . GLU A 1 201 ? 20.086 -5.108 -11.620 1.00 85.94 201 GLU A CA 1
ATOM 1598 C C . GLU A 1 201 ? 18.602 -5.173 -11.191 1.00 85.94 201 GLU A C 1
ATOM 1600 O O . GLU A 1 201 ? 17.700 -4.787 -11.942 1.00 85.94 201 GLU A O 1
ATOM 1605 N N . LEU A 1 202 ? 18.336 -5.636 -9.966 1.00 88.38 202 LEU A N 1
ATOM 1606 C CA . LEU A 1 202 ? 17.000 -5.688 -9.379 1.00 88.38 202 LEU A CA 1
ATOM 1607 C C . LEU A 1 202 ? 16.627 -4.319 -8.799 1.00 88.38 202 LEU A C 1
ATOM 1609 O O . LEU A 1 202 ? 17.479 -3.549 -8.350 1.00 88.38 202 LEU A O 1
ATOM 1613 N N . GLN A 1 203 ? 15.330 -4.019 -8.751 1.00 91.06 203 GLN A N 1
ATOM 1614 C CA . GLN A 1 203 ? 14.824 -2.795 -8.132 1.00 91.06 203 GLN A CA 1
ATOM 1615 C C . GLN A 1 203 ? 13.909 -3.129 -6.965 1.00 91.06 203 GLN A C 1
ATOM 1617 O O . GLN A 1 203 ? 13.071 -4.024 -7.045 1.00 91.06 203 GLN A O 1
ATOM 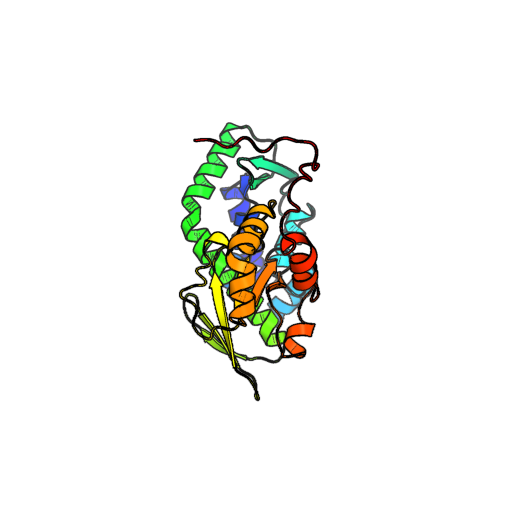1622 N N . VAL A 1 204 ? 14.025 -2.364 -5.884 1.00 92.62 204 VAL A N 1
ATOM 1623 C CA . VAL A 1 204 ? 13.083 -2.409 -4.764 1.00 92.62 204 VAL A CA 1
ATOM 1624 C C . VAL A 1 204 ? 12.343 -1.092 -4.740 1.00 92.62 204 VAL A C 1
ATOM 1626 O O . VAL A 1 204 ? 12.960 -0.033 -4.629 1.00 92.62 204 VAL A O 1
ATOM 1629 N N . TRP A 1 205 ? 11.024 -1.149 -4.841 1.00 94.69 205 TRP A N 1
ATOM 1630 C CA . TRP A 1 205 ? 10.146 0.003 -4.722 1.00 94.69 205 TRP A CA 1
ATOM 1631 C C . TRP A 1 205 ? 9.342 -0.096 -3.430 1.00 94.69 205 TRP A C 1
ATOM 1633 O O . TRP A 1 205 ? 8.991 -1.177 -2.952 1.00 94.69 205 TRP A O 1
ATOM 1643 N N . VAL A 1 206 ? 9.044 1.060 -2.857 1.00 93.88 206 VAL A N 1
ATOM 1644 C CA . VAL A 1 206 ? 8.326 1.178 -1.594 1.00 93.88 206 VAL A CA 1
ATOM 1645 C C . VAL A 1 206 ? 7.025 1.920 -1.842 1.00 93.88 206 VAL A C 1
ATOM 1647 O O . VAL A 1 206 ? 7.027 3.041 -2.345 1.00 93.88 206 VAL A O 1
ATOM 1650 N N . ALA A 1 207 ? 5.910 1.293 -1.479 1.00 94.88 207 ALA A N 1
ATOM 1651 C CA . ALA A 1 207 ? 4.586 1.887 -1.558 1.00 94.88 207 ALA A CA 1
ATOM 1652 C C . ALA A 1 207 ? 4.203 2.546 -0.231 1.00 94.88 207 ALA A C 1
ATOM 1654 O O . ALA A 1 207 ? 4.021 1.877 0.786 1.00 94.88 207 ALA A O 1
ATOM 1655 N N . ASN A 1 208 ? 3.994 3.854 -0.250 1.00 93.38 208 ASN A N 1
ATOM 1656 C CA . ASN A 1 208 ? 3.282 4.553 0.805 1.00 93.38 208 ASN A CA 1
ATOM 1657 C C . ASN A 1 208 ? 1.775 4.381 0.585 1.00 93.38 208 ASN A C 1
ATOM 1659 O O . ASN A 1 208 ? 1.172 5.121 -0.193 1.00 93.38 208 ASN A O 1
ATOM 1663 N N . LEU A 1 209 ? 1.169 3.415 1.275 1.00 93.88 209 LEU A N 1
ATOM 1664 C CA . LEU A 1 209 ? -0.262 3.126 1.158 1.00 93.88 209 LEU A CA 1
ATOM 1665 C C . LEU A 1 209 ? -1.149 4.215 1.781 1.00 93.88 209 LEU A C 1
ATOM 1667 O O . LEU A 1 209 ? -2.270 4.391 1.314 1.00 93.88 209 LEU A O 1
ATOM 1671 N N . GLU A 1 210 ? -0.657 4.977 2.767 1.00 92.44 210 GLU A N 1
ATOM 1672 C CA . GLU A 1 210 ? -1.386 6.127 3.335 1.00 92.44 210 GLU A CA 1
ATOM 1673 C C . GLU A 1 210 ? -1.508 7.269 2.318 1.00 92.44 210 GLU A C 1
ATOM 1675 O O . GLU A 1 210 ? -2.516 7.962 2.281 1.00 92.44 210 GLU A O 1
ATOM 1680 N N . GLY A 1 211 ? -0.485 7.464 1.478 1.00 92.38 211 GLY A N 1
ATOM 1681 C CA . GLY A 1 211 ? -0.486 8.459 0.402 1.00 92.38 211 GLY A CA 1
ATOM 1682 C C . GLY A 1 211 ? -0.890 7.913 -0.970 1.00 92.38 211 GLY A C 1
ATOM 1683 O O . GLY A 1 211 ? -1.045 8.696 -1.909 1.00 92.38 211 GLY A O 1
ATOM 1684 N N . GLY A 1 212 ? -1.004 6.591 -1.112 1.00 93.62 212 GLY A N 1
ATOM 1685 C CA . GLY A 1 212 ? -1.127 5.871 -2.383 1.00 93.62 212 GLY A CA 1
ATOM 1686 C C . GLY A 1 212 ? -0.020 6.207 -3.390 1.00 93.62 212 GLY A C 1
ATOM 1687 O O . GLY A 1 212 ? -0.297 6.405 -4.569 1.00 93.62 212 GLY A O 1
ATOM 1688 N N . THR A 1 213 ? 1.225 6.356 -2.931 1.00 94.69 213 THR A N 1
ATOM 1689 C CA . THR A 1 213 ? 2.389 6.631 -3.796 1.00 94.69 213 THR A CA 1
ATOM 1690 C C . THR A 1 213 ? 3.387 5.494 -3.774 1.00 94.69 213 THR A C 1
ATOM 1692 O O . THR A 1 213 ? 3.461 4.757 -2.798 1.00 94.69 213 THR A O 1
ATOM 1695 N N . ILE A 1 214 ? 4.208 5.407 -4.814 1.00 95.88 214 ILE A N 1
ATOM 1696 C CA . ILE A 1 214 ? 5.350 4.498 -4.884 1.00 95.88 214 ILE A CA 1
ATOM 1697 C C . ILE A 1 214 ? 6.611 5.337 -5.083 1.00 95.88 214 ILE A C 1
ATOM 1699 O O . ILE A 1 214 ? 6.558 6.362 -5.765 1.00 95.88 214 ILE A O 1
ATOM 1703 N N . ASP A 1 215 ? 7.716 4.906 -4.478 1.00 95.00 215 ASP A N 1
ATOM 1704 C CA . ASP A 1 215 ? 9.039 5.512 -4.611 1.00 95.00 215 ASP A CA 1
ATOM 1705 C C . ASP A 1 215 ? 10.134 4.444 -4.757 1.00 95.00 215 ASP A C 1
ATOM 1707 O O . ASP A 1 215 ? 10.014 3.359 -4.179 1.00 95.00 215 ASP A O 1
ATOM 1711 N N . PRO A 1 216 ? 11.228 4.727 -5.489 1.00 94.44 216 PRO A N 1
ATOM 1712 C CA . PRO A 1 216 ? 12.335 3.795 -5.622 1.00 94.44 216 PRO A CA 1
ATOM 1713 C C . PRO A 1 216 ? 13.156 3.780 -4.330 1.00 94.44 216 PRO A C 1
ATOM 1715 O O . PRO A 1 216 ? 13.577 4.825 -3.829 1.00 94.44 216 PRO A O 1
ATOM 1718 N N . PHE A 1 217 ? 13.411 2.590 -3.799 1.00 93.44 217 PHE A N 1
ATOM 1719 C CA . PHE A 1 217 ? 14.240 2.376 -2.615 1.00 93.44 217 PHE A CA 1
ATOM 1720 C C . PHE A 1 217 ? 15.640 1.876 -2.972 1.00 93.44 217 PHE A C 1
ATOM 1722 O O . PHE A 1 217 ? 16.622 2.400 -2.450 1.00 93.44 217 PHE A O 1
ATOM 1729 N N . ILE A 1 218 ? 15.729 0.919 -3.899 1.00 91.75 218 ILE A N 1
ATOM 1730 C CA . ILE A 1 218 ? 16.975 0.434 -4.506 1.00 91.75 218 ILE A CA 1
ATOM 1731 C C . ILE A 1 218 ? 16.766 0.369 -6.018 1.00 91.75 218 ILE A C 1
ATOM 1733 O O . ILE A 1 218 ? 15.720 -0.099 -6.471 1.00 91.75 218 ILE A O 1
ATOM 1737 N N . GLY A 1 219 ? 17.761 0.813 -6.788 1.00 88.12 219 GLY A N 1
ATOM 1738 C CA . GLY A 1 219 ? 17.705 0.805 -8.249 1.00 88.12 219 GLY A CA 1
ATOM 1739 C C . GLY A 1 219 ? 16.731 1.828 -8.847 1.00 88.12 219 GLY A C 1
ATOM 1740 O O . GLY A 1 219 ? 16.061 2.583 -8.138 1.00 88.12 219 GLY A O 1
ATOM 1741 N N . TYR A 1 220 ? 16.685 1.865 -10.182 1.00 85.56 220 TYR A N 1
ATOM 1742 C CA . TYR A 1 220 ? 15.874 2.803 -10.959 1.00 85.56 220 TYR A CA 1
ATOM 1743 C C . TYR A 1 220 ? 15.317 2.162 -12.226 1.00 85.56 220 TYR A C 1
ATOM 1745 O O . TYR A 1 220 ? 16.041 1.406 -12.880 1.00 85.56 220 TYR A O 1
ATOM 1753 N N . PRO A 1 221 ? 14.085 2.514 -12.636 1.00 87.88 221 PRO A N 1
ATOM 1754 C CA . PRO A 1 221 ? 13.571 2.100 -13.927 1.00 87.88 221 PRO A CA 1
ATOM 1755 C C . PRO A 1 221 ? 14.337 2.800 -15.048 1.00 87.88 221 PRO A C 1
ATOM 1757 O O . PRO A 1 221 ? 14.721 3.965 -14.934 1.00 87.88 221 PRO A O 1
ATOM 1760 N N . LYS A 1 222 ? 14.519 2.080 -16.157 1.00 86.06 222 LYS A N 1
ATOM 1761 C CA . LYS A 1 222 ? 15.037 2.645 -17.411 1.00 86.06 222 LYS A CA 1
ATOM 1762 C C . LYS A 1 222 ? 13.949 3.426 -18.163 1.00 86.06 222 LYS A C 1
ATOM 1764 O O . LYS A 1 222 ? 14.265 4.362 -18.891 1.00 86.06 222 LYS A O 1
ATOM 1769 N N . ASP A 1 223 ? 12.680 3.073 -17.954 1.00 89.94 223 ASP A N 1
ATOM 1770 C CA . ASP A 1 223 ? 11.532 3.756 -18.550 1.00 89.94 223 ASP A CA 1
ATOM 1771 C C . ASP A 1 223 ? 11.251 5.105 -17.850 1.00 89.94 223 ASP A C 1
ATOM 1773 O O . ASP A 1 223 ? 11.008 5.188 -16.640 1.00 89.94 223 ASP A O 1
ATOM 1777 N N . ILE A 1 224 ? 11.269 6.184 -18.641 1.00 91.75 224 ILE A N 1
ATOM 1778 C CA . ILE A 1 224 ? 11.058 7.560 -18.176 1.00 91.75 224 ILE A CA 1
ATOM 1779 C C . ILE A 1 224 ? 9.611 7.849 -17.747 1.00 91.75 224 ILE A C 1
ATOM 1781 O O . ILE A 1 224 ? 9.390 8.711 -16.895 1.00 91.75 224 ILE A O 1
ATOM 1785 N N . ASN A 1 225 ? 8.623 7.163 -18.320 1.00 94.00 225 ASN A N 1
ATOM 1786 C CA . ASN A 1 225 ? 7.218 7.299 -17.948 1.00 94.00 225 ASN A CA 1
ATOM 1787 C C . ASN A 1 225 ? 6.983 6.719 -16.558 1.00 94.00 225 ASN A C 1
ATOM 1789 O O . ASN A 1 225 ? 6.340 7.385 -15.750 1.00 94.00 225 ASN A O 1
ATOM 1793 N N . ILE A 1 226 ? 7.583 5.563 -16.249 1.00 94.19 226 ILE A N 1
ATOM 1794 C CA . ILE A 1 226 ? 7.593 4.995 -14.891 1.00 94.19 226 ILE A CA 1
ATOM 1795 C C . ILE A 1 226 ? 8.300 5.954 -13.929 1.00 94.19 226 ILE A C 1
ATOM 1797 O O . ILE A 1 226 ? 7.746 6.317 -12.892 1.00 94.19 226 ILE A O 1
ATOM 1801 N N . TYR A 1 227 ? 9.502 6.420 -14.287 1.00 93.50 227 TYR A N 1
ATOM 1802 C CA . TYR A 1 227 ? 10.292 7.316 -13.436 1.00 93.50 227 TYR A CA 1
ATOM 1803 C C . TYR A 1 227 ? 9.527 8.591 -13.034 1.00 93.50 227 TYR A C 1
ATOM 1805 O O . TYR A 1 227 ? 9.636 9.052 -11.898 1.00 93.50 227 TYR A O 1
ATOM 1813 N N . LYS A 1 228 ? 8.725 9.151 -13.950 1.00 95.62 228 LYS A N 1
ATOM 1814 C CA . LYS A 1 228 ? 7.906 10.352 -13.712 1.00 95.62 228 LYS A CA 1
ATOM 1815 C C . LYS A 1 228 ? 6.732 10.132 -12.753 1.00 95.62 228 LYS A C 1
ATOM 1817 O O . LYS A 1 228 ? 6.233 11.121 -12.223 1.00 95.62 228 LYS A O 1
ATOM 1822 N N . GLN A 1 229 ? 6.294 8.891 -12.530 1.00 95.81 229 GLN A N 1
ATOM 1823 C CA . GLN A 1 229 ? 5.182 8.608 -11.617 1.00 95.81 229 GLN A CA 1
ATOM 1824 C C . GLN A 1 229 ? 5.607 8.545 -10.145 1.00 95.81 229 GLN A C 1
ATOM 1826 O O . GLN A 1 229 ? 4.756 8.656 -9.258 1.00 95.81 229 GLN A O 1
ATOM 1831 N N . PHE A 1 230 ? 6.899 8.367 -9.851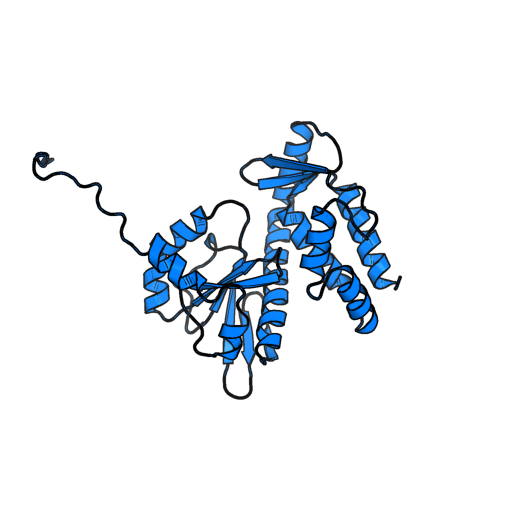 1.00 95.88 230 PHE A N 1
ATOM 1832 C CA . PHE A 1 230 ? 7.369 8.352 -8.466 1.00 95.88 230 PHE A CA 1
ATOM 1833 C C . PHE A 1 230 ? 7.139 9.700 -7.781 1.00 95.88 230 PHE A C 1
ATOM 1835 O O . PHE A 1 230 ? 7.352 10.761 -8.369 1.00 95.88 230 PHE A O 1
ATOM 1842 N N . LYS A 1 231 ? 6.770 9.671 -6.497 1.00 94.94 231 LYS A N 1
ATOM 1843 C CA . LYS A 1 231 ? 6.569 10.896 -5.705 1.00 94.94 231 LYS A CA 1
ATOM 1844 C C . LYS A 1 231 ? 7.898 11.610 -5.432 1.00 94.94 231 LYS A C 1
ATOM 1846 O O . LYS A 1 231 ? 7.984 12.835 -5.452 1.00 94.94 231 LYS A O 1
ATOM 1851 N N . ASN A 1 232 ? 8.931 10.834 -5.148 1.00 92.94 232 ASN A N 1
ATOM 1852 C CA . ASN A 1 232 ? 10.295 11.212 -4.838 1.00 92.94 232 ASN A CA 1
ATOM 1853 C C . ASN A 1 232 ? 11.252 10.277 -5.601 1.00 92.94 232 ASN A C 1
ATOM 1855 O O . ASN A 1 232 ? 11.882 9.394 -5.010 1.00 92.94 232 ASN A O 1
ATOM 1859 N N . PRO A 1 233 ? 11.435 10.506 -6.912 1.00 91.69 233 PRO A N 1
ATOM 1860 C CA . PRO A 1 233 ? 12.281 9.663 -7.752 1.00 91.69 233 PRO A CA 1
ATOM 1861 C C . PRO A 1 233 ? 13.762 9.664 -7.343 1.00 91.69 233 PRO A C 1
ATOM 1863 O O . PRO A 1 233 ? 14.522 8.854 -7.844 1.00 91.69 233 PRO A O 1
ATOM 1866 N N . LYS A 1 234 ? 14.204 10.550 -6.436 1.00 92.06 234 LYS A N 1
ATOM 1867 C CA . LYS A 1 234 ? 15.591 10.601 -5.935 1.00 92.06 234 LYS A CA 1
ATOM 1868 C C . LYS A 1 234 ? 15.792 9.831 -4.623 1.00 92.06 234 LYS A C 1
ATOM 1870 O O . LYS A 1 234 ? 16.864 9.942 -4.022 1.00 92.06 234 LYS A O 1
ATOM 1875 N N . LEU A 1 235 ? 14.776 9.113 -4.131 1.00 90.50 235 LEU A N 1
ATOM 1876 C CA . LEU A 1 235 ? 14.835 8.428 -2.839 1.00 90.50 235 LEU A CA 1
ATOM 1877 C C . LEU A 1 235 ? 15.964 7.388 -2.783 1.00 90.50 235 LEU A C 1
ATOM 1879 O O . LEU A 1 235 ? 16.778 7.468 -1.865 1.00 90.50 235 LEU A O 1
ATOM 1883 N N . ALA A 1 236 ? 16.085 6.504 -3.775 1.00 88.25 236 ALA A N 1
ATOM 1884 C CA . ALA A 1 236 ? 17.139 5.487 -3.804 1.00 88.25 236 ALA A CA 1
ATOM 1885 C C . ALA A 1 236 ? 18.561 6.088 -3.747 1.00 88.25 236 ALA A C 1
ATOM 1887 O O . ALA A 1 236 ? 19.423 5.575 -3.040 1.00 88.25 236 ALA A O 1
ATOM 1888 N N . THR A 1 237 ? 18.809 7.246 -4.374 1.00 88.25 237 THR A N 1
ATOM 1889 C CA . THR A 1 237 ? 20.111 7.941 -4.304 1.00 88.25 237 THR A CA 1
ATOM 1890 C C . THR A 1 237 ? 20.385 8.431 -2.890 1.00 88.25 237 THR A C 1
ATOM 1892 O O . THR A 1 237 ? 21.511 8.320 -2.409 1.00 88.25 237 THR A O 1
ATOM 1895 N N . LYS A 1 238 ? 19.367 8.965 -2.203 1.00 89.44 238 LYS A N 1
ATOM 1896 C CA . LYS A 1 238 ? 19.504 9.388 -0.803 1.00 89.44 238 LYS A CA 1
ATOM 1897 C C . LYS A 1 238 ? 19.776 8.188 0.100 1.00 89.44 238 LYS A C 1
ATOM 1899 O O . LYS A 1 238 ? 20.683 8.254 0.922 1.00 89.44 238 LYS A O 1
ATOM 1904 N N . VAL A 1 239 ? 19.035 7.096 -0.083 1.00 87.94 239 VAL A N 1
ATOM 1905 C CA . VAL A 1 239 ? 19.226 5.838 0.653 1.00 87.94 239 VAL A CA 1
ATOM 1906 C C . VAL A 1 239 ? 20.653 5.326 0.470 1.00 87.94 239 VAL A C 1
ATOM 1908 O O . VAL A 1 239 ? 21.360 5.135 1.457 1.00 87.94 239 VAL A O 1
ATOM 1911 N N . ARG A 1 240 ? 21.126 5.219 -0.775 1.00 88.00 240 ARG A N 1
ATOM 1912 C CA . ARG A 1 240 ? 22.494 4.795 -1.087 1.00 88.00 240 ARG A CA 1
ATOM 1913 C C . ARG A 1 240 ? 23.550 5.695 -0.455 1.00 88.00 240 ARG A C 1
ATOM 1915 O O . ARG A 1 240 ? 24.513 5.193 0.116 1.00 88.00 240 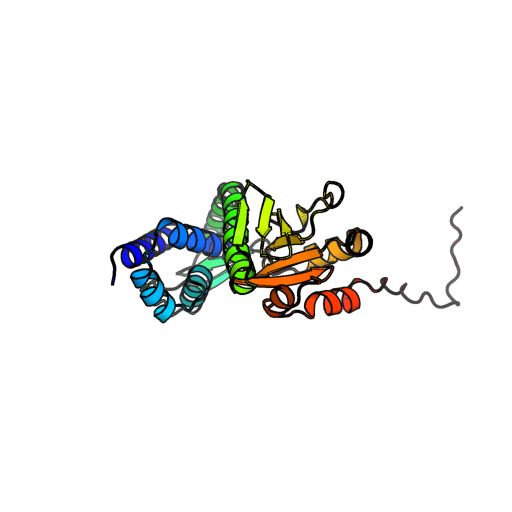ARG A O 1
ATOM 1922 N N . ALA A 1 241 ? 23.369 7.013 -0.513 1.00 87.19 241 ALA A N 1
ATOM 1923 C CA . ALA A 1 241 ? 24.316 7.962 0.066 1.00 87.19 241 ALA A CA 1
ATOM 1924 C C . ALA A 1 241 ? 24.391 7.878 1.602 1.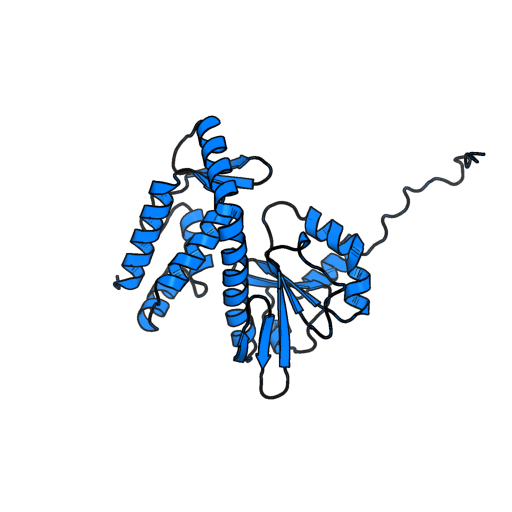00 87.19 241 ALA A C 1
ATOM 1926 O O . ALA A 1 241 ? 25.464 8.066 2.167 1.00 87.19 241 ALA A O 1
ATOM 1927 N N . ILE A 1 242 ? 23.271 7.608 2.280 1.00 86.88 242 ILE A N 1
ATOM 1928 C CA . ILE A 1 242 ? 23.200 7.608 3.749 1.00 86.88 242 ILE A CA 1
ATOM 1929 C C . ILE A 1 242 ? 23.539 6.224 4.322 1.00 86.88 242 ILE A C 1
ATOM 1931 O O . ILE A 1 242 ? 24.247 6.135 5.324 1.00 86.88 242 ILE A O 1
ATOM 1935 N N . TRP A 1 243 ? 23.043 5.145 3.713 1.00 85.31 243 TRP A N 1
ATOM 1936 C CA . TRP A 1 243 ? 23.131 3.780 4.254 1.00 85.31 243 TRP A CA 1
ATOM 1937 C C . TRP A 1 243 ? 24.130 2.884 3.523 1.00 85.31 243 TRP A C 1
ATOM 1939 O O . TRP A 1 243 ? 24.529 1.866 4.080 1.00 85.31 243 TRP A O 1
ATOM 1949 N N . GLY A 1 244 ? 24.555 3.260 2.313 1.00 76.06 244 GLY A N 1
ATOM 1950 C CA . GLY A 1 244 ? 25.576 2.545 1.540 1.00 76.06 244 GLY A CA 1
ATOM 1951 C C . GLY A 1 244 ? 27.010 2.925 1.885 1.00 76.06 244 GLY A C 1
ATOM 1952 O O . GLY A 1 244 ? 27.939 2.303 1.378 1.00 76.06 244 GLY A O 1
ATOM 1953 N N . MET A 1 245 ? 27.220 3.920 2.753 1.00 67.56 245 MET A N 1
ATOM 1954 C CA . MET A 1 245 ? 28.545 4.137 3.321 1.00 67.56 245 MET A CA 1
ATOM 1955 C C . MET A 1 245 ? 28.834 3.036 4.349 1.00 67.56 245 MET A C 1
ATOM 1957 O O . MET A 1 245 ? 28.012 2.833 5.250 1.00 67.56 245 MET A O 1
ATOM 1961 N N . PRO A 1 246 ? 30.002 2.367 4.287 1.00 57.56 246 PRO A N 1
ATOM 1962 C CA . PRO A 1 246 ? 30.442 1.548 5.401 1.00 57.56 246 PRO A CA 1
ATOM 1963 C C . PRO A 1 246 ? 30.423 2.430 6.646 1.00 57.56 246 PRO A C 1
ATOM 1965 O O . PRO A 1 246 ? 30.858 3.586 6.593 1.00 57.56 246 PRO A O 1
ATOM 1968 N N . THR A 1 247 ? 29.908 1.912 7.765 1.00 51.97 247 THR A N 1
ATOM 1969 C CA . THR A 1 247 ? 30.118 2.559 9.061 1.00 51.97 247 THR A CA 1
ATOM 1970 C C . THR A 1 247 ? 31.605 2.842 9.147 1.00 51.97 247 THR A C 1
ATOM 1972 O O . THR A 1 247 ? 32.388 1.889 9.144 1.00 51.97 247 THR A O 1
ATOM 1975 N N . ARG A 1 248 ? 32.006 4.125 9.142 1.00 44.50 248 ARG A N 1
ATOM 1976 C CA . ARG A 1 248 ? 33.412 4.473 9.358 1.00 44.50 248 ARG A CA 1
ATOM 1977 C C . ARG A 1 248 ? 33.833 3.670 10.585 1.00 44.50 248 ARG A C 1
ATOM 1979 O O . ARG A 1 248 ? 33.109 3.748 11.587 1.00 44.50 248 ARG A O 1
ATOM 1986 N N . PRO A 1 249 ? 34.923 2.885 10.524 1.00 46.03 249 PRO A N 1
ATOM 1987 C CA . PRO A 1 249 ? 35.490 2.343 11.743 1.00 46.03 249 PRO A CA 1
ATOM 1988 C C . PRO A 1 249 ? 35.554 3.517 12.714 1.00 46.03 249 PRO A C 1
ATOM 1990 O O . PRO A 1 249 ? 35.987 4.606 12.309 1.00 46.03 249 PRO A O 1
ATOM 1993 N N . ARG A 1 250 ? 35.039 3.359 13.944 1.00 44.75 250 ARG A N 1
ATOM 1994 C CA . ARG A 1 250 ? 35.357 4.336 14.992 1.00 44.75 250 ARG A CA 1
ATOM 1995 C C . ARG A 1 250 ? 36.857 4.519 14.881 1.00 44.75 250 ARG A C 1
ATOM 1997 O O . ARG A 1 250 ? 37.560 3.515 14.939 1.00 44.75 250 ARG A O 1
ATOM 2004 N N . TYR A 1 251 ? 37.296 5.742 14.592 1.00 47.78 251 TYR A N 1
ATOM 2005 C CA . TYR A 1 251 ? 38.706 6.063 14.454 1.00 47.78 251 TYR A CA 1
ATOM 2006 C C . TYR A 1 251 ? 39.379 5.441 15.675 1.00 47.78 251 TYR A C 1
ATOM 2008 O O . TYR A 1 251 ? 39.112 5.871 16.795 1.00 47.78 251 TYR A O 1
ATOM 2016 N N . GLN A 1 252 ? 40.116 4.351 15.479 1.00 52.56 252 GLN A N 1
ATOM 2017 C CA . GLN A 1 252 ? 40.963 3.804 16.514 1.00 52.56 252 GLN A CA 1
ATOM 2018 C C . GLN A 1 252 ? 42.253 4.569 16.283 1.00 52.56 252 GLN A C 1
ATOM 2020 O O . GLN A 1 252 ? 42.931 4.324 15.282 1.00 52.56 252 GLN A O 1
ATOM 2025 N N . PRO A 1 253 ? 42.506 5.634 17.055 1.00 54.66 253 PRO A N 1
ATOM 2026 C CA . PRO A 1 253 ? 43.710 6.392 16.840 1.00 54.66 253 PRO A CA 1
ATOM 2027 C C . PRO A 1 253 ? 44.931 5.477 16.940 1.00 54.66 253 PRO A C 1
ATOM 2029 O O . PRO A 1 253 ? 44.977 4.577 17.776 1.00 54.66 253 PRO A O 1
ATOM 2032 N N . TRP A 1 254 ? 45.922 5.744 16.095 1.00 51.31 254 TRP A N 1
ATOM 2033 C CA . TRP A 1 254 ? 47.143 4.950 15.923 1.00 51.31 254 TRP A CA 1
ATOM 2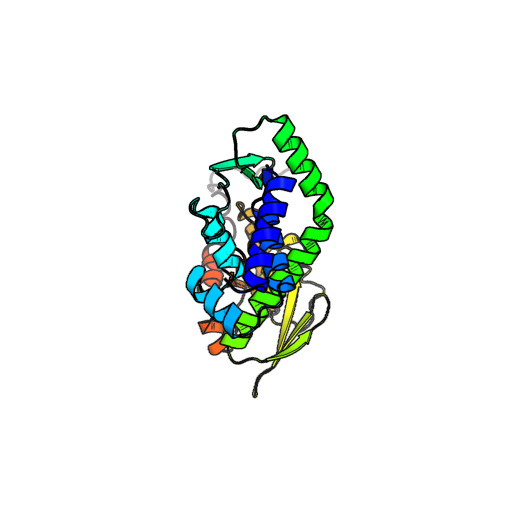034 C C . TRP A 1 254 ? 47.979 4.764 17.205 1.00 51.31 254 TRP A C 1
ATOM 2036 O O . TRP A 1 254 ? 48.934 3.998 17.200 1.00 51.31 254 TRP A O 1
ATOM 2046 N N . TRP A 1 255 ? 47.635 5.451 18.299 1.00 62.75 255 TRP A N 1
ATOM 2047 C CA . TRP A 1 255 ? 48.269 5.322 19.613 1.00 62.75 255 TRP A CA 1
ATOM 2048 C C . TRP A 1 255 ? 47.591 4.310 20.555 1.00 62.75 255 TRP A C 1
ATOM 2050 O O . TRP A 1 255 ? 48.047 4.151 21.686 1.00 62.75 255 TRP A O 1
ATOM 2060 N N . LEU A 1 256 ? 46.510 3.637 20.144 1.00 43.72 256 LEU A N 1
ATOM 2061 C CA . LEU A 1 256 ? 45.928 2.536 20.921 1.00 43.72 256 LEU A CA 1
ATOM 2062 C C . LEU A 1 256 ? 46.612 1.207 20.546 1.00 43.72 256 LEU A C 1
ATOM 2064 O O . LEU A 1 256 ? 46.588 0.837 19.372 1.00 43.72 256 LEU A O 1
ATOM 2068 N N . PRO A 1 257 ? 47.218 0.481 21.505 1.00 49.00 257 PRO A N 1
ATOM 2069 C CA . PRO A 1 257 ? 47.897 -0.778 21.221 1.00 49.00 257 PRO A CA 1
ATOM 2070 C C . PRO A 1 257 ? 46.900 -1.864 20.794 1.00 49.00 257 PRO A C 1
ATOM 2072 O O . PRO A 1 257 ? 45.827 -2.014 21.382 1.00 49.00 257 PRO A O 1
ATOM 2075 N N . ILE A 1 258 ? 47.271 -2.631 19.767 1.00 61.34 258 ILE A N 1
ATOM 2076 C CA . ILE A 1 258 ? 46.534 -3.818 19.328 1.00 61.34 258 ILE A CA 1
ATOM 2077 C C . ILE A 1 258 ? 46.741 -4.889 20.402 1.00 61.34 258 ILE A C 1
ATOM 2079 O O . ILE A 1 258 ? 47.860 -5.354 20.607 1.00 61.34 258 ILE A O 1
ATOM 2083 N N . HIS A 1 259 ? 45.680 -5.267 21.112 1.00 49.06 259 HIS A N 1
ATOM 2084 C CA . HIS A 1 259 ? 45.726 -6.444 21.972 1.00 49.06 259 HIS A CA 1
ATOM 2085 C C . HIS A 1 259 ? 45.678 -7.691 21.085 1.00 49.06 259 HIS A C 1
ATOM 2087 O O . HIS A 1 259 ? 44.610 -8.091 20.623 1.00 49.06 259 HIS A O 1
ATOM 2093 N N . GLU A 1 260 ? 46.841 -8.293 20.836 1.00 39.50 260 GLU A N 1
ATOM 2094 C CA . GLU A 1 260 ? 46.923 -9.675 20.370 1.00 39.50 260 GLU A CA 1
ATOM 2095 C C . GLU A 1 260 ? 46.298 -10.566 21.448 1.00 39.50 260 GLU A C 1
ATOM 2097 O O . GLU A 1 260 ? 46.775 -10.638 22.581 1.00 39.50 260 GLU A O 1
ATOM 2102 N N . THR A 1 261 ? 45.175 -11.193 21.108 1.00 44.09 261 THR A N 1
ATOM 2103 C CA . THR A 1 261 ? 44.644 -12.312 21.884 1.00 44.09 261 THR A CA 1
ATOM 2104 C C . THR A 1 261 ? 45.169 -13.585 21.242 1.00 44.09 261 THR A C 1
ATOM 2106 O O . THR A 1 261 ? 45.121 -13.743 20.023 1.00 44.09 261 THR A O 1
ATOM 2109 N N . SER A 1 262 ? 45.782 -14.391 22.102 1.00 43.66 262 SER A N 1
ATOM 2110 C CA . SER A 1 262 ? 46.509 -15.635 21.850 1.00 43.66 262 SER A CA 1
ATOM 2111 C C . SER A 1 262 ? 45.649 -16.749 21.268 1.00 43.66 262 SER A C 1
ATOM 2113 O O . SER A 1 262 ? 44.440 -16.782 21.589 1.00 43.66 262 SER A O 1
#

Sequence (262 aa):
MPENIKMIREALHALIEGRRIIAKCELLHRIYKIVRDANLDASEREELESMVGKRLAPGIFANIMSGASIFGLHGLVSSTTLHGRIFQNVDSYTQEDYETAYNQFLDSKEELRKLVILDLKTVLADFMTAAGYRLDEESSKRIVFTNEIDRVECLIYPSIKALDAEKIGKCIVLLVPQHGESPEPFIEFYKEKGHAIEEAELQVWVANLEGGTIDPFIGYPKDINIYKQFKNPKLATKVRAIWGMPTRPRYQPWWLPIHETS

Mean predicted aligned error: 7.78 Å

Foldseek 3Di:
DDPLVVQLLVQLQCVCVVQQKAFLLRSLLVLVVSVVVSPDDPVRLVVQCVVQNNQNSLSQSVQLVVCNHPSPPLHQPDWDADPNTIMTHNDDDDPVSVVVSVVVCVVCVVVSLQSLQVLLVVLVQVLVVQLVWHWDDDDSFWTWTDDPPDIAIEGEGAALVRDDPVPDDPHAEYEYEPDPDDCVSVLVSCLVCQVVCVVNNHWYWYADSSNSFIETQHHADPRPSSCVRHPCPCNNVVNCVPRVDDPPPPCPDPPDDDPDDD

Radius of gyration: 21.46 Å; Cα contacts (8 Å, |Δi|>4): 366; chains: 1; bounding box: 74×33×57 Å

Nearest PDB structures (foldseek):
  2ph7-assembly2_B  TM=4.650E-01  e=2.109E-12  Archaeoglobus fulgidus DSM 4304
  2ph7-assembly1_A  TM=4.618E-01  e=3.139E-12  Archaeoglobus fulgidus DSM 4304
  3nl6-assembly1_B-2  TM=5.780E-01  e=3.218E+00  Nakaseomyces glabratus
  1zn1-assembly1_A  TM=2.131E-01  e=5.069E+00  Escherichia coli

Secondary structure (DSSP, 8-state):
--HHHHHHHHHHHHHHHHHSEEEHHHHHHHHHHHHHHT---HHHHHHHHHHH-SSHHHHHHHHHHTS--TT------EEEEETTEEEEESS---HHHHHHHHHHHHHTHHHHHHHHHHHHHHHHHHHHHHTT-EEEEE-SSEEEEE-SS-EEEEEE-SSGGG--GGG--S--EEEEE--SS--HHHHHHHHHHHHHHHHTT-EEEEEETTTTEEEEEES--S-HHHHHH-SSTTHHHHHHHHHSS--PPP---TTS------